Protein AF-A0A814KWV0-F1 (afdb_monomer)

pLDDT: mean 80.91, std 15.99, range [31.58, 98.0]

Organism: NCBI:txid1234261

Secondary structure (DSSP, 8-state):
-HHHHHHHHHTHHHHGGGHHIIIIIHHHHHHHHHHHHHHHHHHHHHTT-GGG--SS--EEEE-----HHHHT-TTTHHHHHHHHHHHHTSSS--SEEEE-TTSBSS-TTSHHHHHHHHHHHHHHT-EEEEEEEEEE--TTS--EEEEEEEEE-TT--EEEEEE-SSPPBTTTB-TTTTT--PPPSSS-SSPPPPP----EEEGGGTEEEEEEEGGGGG-HHHH--SSS---EEEEE--GGGGTTSS-SS--

Radius of gyration: 26.11 Å; Cα contacts (8 Å, |Δi|>4): 348; chains: 1; bounding box: 77×44×62 Å

Solvent-accessible surface area (backbone atoms only — not comparable to full-atom values): 14824 Å² total; per-residue (Å²): 114,71,65,61,58,48,54,44,64,76,44,35,91,84,38,57,84,49,46,62,48,59,68,51,46,49,55,50,53,51,48,49,54,51,48,51,51,50,50,48,51,58,52,37,68,77,67,72,61,68,88,72,72,83,78,81,77,39,74,41,79,51,79,76,80,73,52,67,77,52,65,78,32,77,87,39,41,63,61,54,49,50,44,50,48,58,60,67,65,46,89,75,85,42,48,36,38,38,42,31,38,60,65,31,80,53,47,59,86,44,62,77,56,36,52,56,52,33,52,53,20,53,76,53,68,20,33,38,37,37,15,21,36,44,72,64,56,62,94,93,53,95,49,47,34,28,53,28,43,34,29,35,39,43,87,65,49,70,62,46,77,44,38,42,45,65,70,50,77,40,55,42,30,58,76,63,52,94,81,46,92,68,80,55,80,41,94,73,94,71,55,50,48,67,30,93,58,68,73,48,64,34,74,96,74,71,40,31,33,36,70,35,51,49,74,36,70,79,38,65,78,74,66,54,75,82,95,62,85,72,74,44,78,47,76,30,46,66,68,68,84,53,63,84,82,62,69,93,65,81,134

Nearest PDB structures (foldseek):
  8aq2-assembly1_A  TM=7.973E-01  e=7.818E-11  Pseudomonas aeruginosa PAO1
  5n6m-assembly1_A  TM=8.170E-01  e=7.818E-11  Pseudomonas aeruginosa PAO1
  8b0o-assembly1_A  TM=7.983E-01  e=7.502E-09  Escherichia coli K-12
  2vhh-assembly1_C  TM=6.149E-01  e=3.805E-06  Drosophila melanogaster
  2plq-assembly1_A  TM=6.023E-01  e=4.771E-05  Aeribacillus pallidus

Sequence (251 aa):
MYWISIGVSVYIEEFWWAIPFALFGLPIILAFFIGATCDFAFLAKKYNYYQFIFCISWIRLVQPSIPQSAKWDIEEFWRNLDLHINLSEKPGEVDLIIWSEAALVVPYVYEPVKIKILNMLQNKDAILITGGVTENGKVNQEGEIYTSLYALTPEGEQLFEYHKSHLVPFGEYMPLKKLLPLKKLTPGIMDYTPGDGGLVKVDRHNLTIKPLICYESIFPNFVRTTNEALDLIINVTNDAWYEQLITVYPP

InterPro domains:
  IPR003010 Carbon-nitrogen hydrolase [PF00795] (60-244)
  IPR003010 Carbon-nitrogen hydrolase [PS50263] (62-251)
  IPR004563 Apolipoprotein N-acyltransferase [PTHR38686] (58-248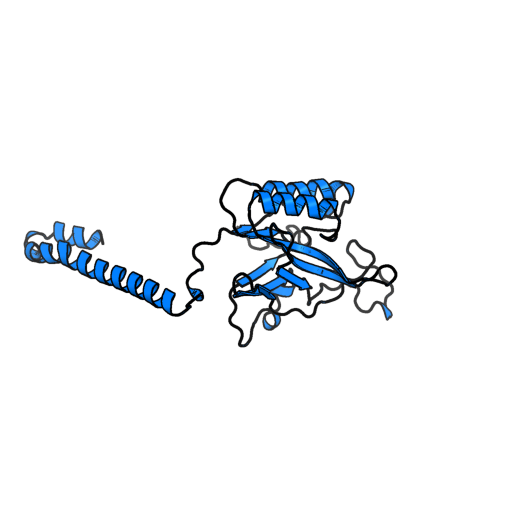)
  IPR004563 Apolipoprotein N-acyltransferase [TIGR00546] (59-245)
  IPR036526 Carbon-nitrogen hydrolase superfamily [G3DSA:3.60.110.10] (66-249)
  IPR036526 Carbon-nitrogen hydrolase superfamily [SSF56317] (59-242)

Foldseek 3Di:
DVVVVVVCVVPVVVCVVCVCCVVPVVVVVVCVVVVVVVVVVVVCVVVPPVQPPPPDAAEAEFDLPDAPVLLPDPVNLVVLLVSSLVSLQDDDAHAEYEEFAASPADDCPPVVNVVSVLVSQLNRQYKYWYWHKDWDDDPPDPIAIFGWTWIAGNVGDIQDIFGAADDDDLAQADPPCVPDVDARPYDDRDHHDHTPADWGARPVSRAIEREAEAPQVVDVVRSDDDPDDHNYYHYHYDCSVVPVVDDPDDD

Structure (mmCIF, N/CA/C/O backbone):
data_AF-A0A814KWV0-F1
#
_entry.id   AF-A0A814KWV0-F1
#
loop_
_atom_site.group_PDB
_atom_site.id
_atom_site.type_symbol
_atom_site.label_atom_id
_atom_site.label_alt_id
_atom_site.label_comp_id
_atom_site.label_asym_id
_atom_site.label_entity_id
_atom_site.label_seq_id
_atom_site.pdbx_PDB_ins_code
_atom_site.Cartn_x
_atom_site.Cartn_y
_atom_site.Cartn_z
_atom_site.occupancy
_atom_site.B_iso_or_equiv
_atom_site.auth_seq_id
_atom_site.auth_comp_id
_atom_site.auth_asym_id
_atom_site.auth_atom_id
_atom_site.pdbx_PDB_model_num
ATOM 1 N N . MET A 1 1 ? -33.728 -17.071 23.452 1.00 56.53 1 MET A N 1
ATOM 2 C CA . MET A 1 1 ? -34.525 -16.663 24.635 1.00 56.53 1 MET A CA 1
ATOM 3 C C . MET A 1 1 ? -36.031 -16.781 24.405 1.00 56.53 1 MET A C 1
ATOM 5 O O . MET A 1 1 ? -36.727 -17.206 25.313 1.00 56.53 1 MET A O 1
ATOM 9 N N . TYR A 1 2 ? -36.534 -16.503 23.197 1.00 56.62 2 TYR A N 1
ATOM 10 C CA . TYR A 1 2 ? -37.960 -16.618 22.839 1.00 56.62 2 TYR A CA 1
ATOM 11 C C . TYR A 1 2 ? -38.584 -18.012 23.102 1.00 56.62 2 TYR A C 1
ATOM 13 O O . TYR A 1 2 ? -39.720 -18.103 23.556 1.00 56.62 2 TYR A O 1
ATOM 21 N N . TRP A 1 3 ? -37.811 -19.093 22.951 1.00 53.19 3 TRP A N 1
ATOM 22 C CA . TRP A 1 3 ? -38.264 -20.479 23.154 1.00 53.19 3 TRP A CA 1
ATOM 23 C C . TRP A 1 3 ? -38.624 -20.819 24.610 1.00 53.19 3 TRP A C 1
ATOM 25 O O . TRP A 1 3 ? -39.568 -21.564 24.839 1.00 53.19 3 TRP A O 1
ATOM 35 N N . ILE A 1 4 ? -37.909 -20.257 25.596 1.00 64.56 4 ILE A N 1
ATOM 36 C CA . ILE A 1 4 ? -38.193 -20.485 27.027 1.00 64.56 4 ILE A CA 1
ATOM 37 C C . ILE A 1 4 ? -39.482 -19.756 27.415 1.00 64.56 4 ILE A C 1
ATOM 39 O O . ILE A 1 4 ? -40.336 -20.321 28.089 1.00 64.56 4 ILE A O 1
ATOM 43 N N . SER A 1 5 ? -39.659 -18.526 26.920 1.00 63.34 5 SER A N 1
ATOM 44 C CA . SER A 1 5 ? -40.885 -17.759 27.147 1.00 63.34 5 SER A CA 1
ATOM 45 C C . SER A 1 5 ? -42.103 -18.443 26.520 1.00 63.34 5 SER A C 1
ATOM 47 O O . SER A 1 5 ? -43.166 -18.466 27.132 1.00 63.34 5 SER A O 1
ATOM 49 N N . ILE A 1 6 ? -41.952 -19.053 25.338 1.00 65.12 6 ILE A N 1
ATOM 50 C CA . ILE A 1 6 ? -43.016 -19.851 24.709 1.00 65.12 6 ILE A CA 1
ATOM 51 C C . ILE A 1 6 ? -43.285 -21.140 25.481 1.00 65.12 6 ILE A C 1
ATOM 53 O O . ILE A 1 6 ? -44.446 -21.454 25.722 1.00 65.12 6 ILE A O 1
ATOM 57 N N . GLY A 1 7 ? -42.246 -21.852 25.922 1.00 67.38 7 GLY A N 1
ATOM 58 C CA . GLY A 1 7 ? -42.401 -23.075 26.714 1.00 67.38 7 GLY A CA 1
ATOM 59 C C . GLY A 1 7 ? -43.187 -22.849 28.010 1.00 67.38 7 GLY A C 1
ATOM 60 O O . GLY A 1 7 ? -44.100 -23.612 28.310 1.00 67.38 7 GLY A O 1
ATOM 61 N N . VAL A 1 8 ? -42.906 -21.753 28.724 1.00 65.19 8 VAL A N 1
ATOM 62 C CA . VAL A 1 8 ? -43.641 -21.366 29.945 1.00 65.19 8 VAL A CA 1
ATOM 63 C C . VAL A 1 8 ? -45.071 -20.904 29.635 1.00 65.19 8 VAL A C 1
ATOM 65 O O . VAL A 1 8 ? -45.971 -21.125 30.438 1.00 65.19 8 VAL A O 1
ATOM 68 N N . SER A 1 9 ? -45.308 -20.306 28.462 1.00 68.31 9 SER A N 1
ATOM 69 C CA . SER A 1 9 ? -46.645 -19.841 28.055 1.00 68.31 9 SER A CA 1
ATOM 70 C C . SER A 1 9 ? -47.581 -20.987 27.650 1.00 68.31 9 SER A C 1
ATOM 72 O O . SER A 1 9 ? -48.786 -20.886 27.855 1.00 68.31 9 SER A O 1
ATOM 74 N N . VAL A 1 10 ? -47.041 -22.071 27.078 1.00 78.88 10 VAL A N 1
ATOM 75 C CA . VAL A 1 10 ? -47.820 -23.242 26.628 1.00 78.88 10 VAL A CA 1
ATOM 76 C C . VAL A 1 10 ? -48.223 -24.151 27.798 1.00 78.88 10 VAL A C 1
ATOM 78 O O . VAL A 1 10 ? -49.316 -24.706 27.774 1.00 78.88 10 VAL A O 1
ATOM 81 N N . TYR A 1 11 ? -47.392 -24.260 28.842 1.00 82.38 11 TYR A N 1
ATOM 82 C CA . TYR A 1 11 ? -47.644 -25.090 30.036 1.00 82.38 11 TYR A CA 1
ATOM 83 C C . TYR A 1 11 ? -47.807 -24.248 31.308 1.00 82.38 11 TYR A C 1
ATOM 85 O O . TYR A 1 11 ? -47.274 -24.568 32.373 1.00 82.38 11 TYR A O 1
ATOM 93 N N . ILE A 1 12 ? -48.522 -23.128 31.204 1.00 82.00 12 ILE A N 1
ATOM 94 C CA . ILE A 1 12 ? -48.573 -22.140 32.286 1.00 82.00 12 ILE A CA 1
ATOM 95 C C . ILE A 1 12 ? -49.190 -22.689 33.578 1.00 82.00 12 ILE A C 1
ATOM 97 O O . ILE A 1 12 ? -48.779 -22.281 34.660 1.00 82.00 12 ILE A O 1
ATOM 101 N N . GLU A 1 13 ? -50.105 -23.659 33.491 1.00 84.69 13 GLU A N 1
ATOM 102 C CA . GLU A 1 13 ? -50.711 -24.283 34.674 1.00 84.69 13 GLU A CA 1
ATOM 103 C C . GLU A 1 13 ? -49.697 -25.067 35.528 1.00 84.69 13 GLU A C 1
ATOM 105 O O . GLU A 1 13 ? -49.817 -25.089 36.751 1.00 84.69 13 GLU A O 1
ATOM 110 N N . GLU A 1 14 ? -48.649 -25.630 34.919 1.00 85.50 14 GLU A N 1
ATOM 111 C CA . GLU A 1 14 ? -47.593 -26.374 35.626 1.00 85.50 14 GLU A CA 1
ATOM 112 C C . GLU A 1 14 ? -46.410 -25.484 36.045 1.00 85.50 14 GLU A C 1
ATOM 114 O O . GLU A 1 14 ? -45.758 -25.743 37.061 1.00 85.50 14 GLU A O 1
ATOM 119 N N . PHE A 1 15 ? -46.134 -24.412 35.292 1.00 83.00 15 PHE A N 1
ATOM 120 C CA . PHE A 1 15 ? -44.917 -23.600 35.444 1.00 83.00 15 PHE A CA 1
ATOM 121 C C . PHE A 1 15 ? -45.160 -22.137 35.842 1.00 83.00 15 PHE A C 1
ATOM 123 O O . PHE A 1 15 ? -44.222 -21.337 35.813 1.00 83.00 15 PHE A O 1
ATOM 130 N N . TRP A 1 16 ? -46.372 -21.759 36.268 1.00 83.31 16 TRP A N 1
ATOM 131 C CA . TRP A 1 16 ? -46.676 -20.382 36.693 1.00 83.31 16 TRP A CA 1
ATOM 132 C C . TRP A 1 16 ? -45.725 -19.862 37.787 1.00 83.31 16 TRP A C 1
ATOM 134 O O . TRP A 1 16 ? -45.357 -18.688 37.796 1.00 83.31 16 TRP A O 1
ATOM 144 N N . TRP A 1 17 ? -45.265 -20.745 38.676 1.00 84.62 17 TRP A N 1
ATOM 145 C CA . TRP A 1 17 ? -44.334 -20.425 39.761 1.00 84.62 17 TRP A CA 1
ATOM 146 C C . TRP A 1 17 ? -42.933 -20.026 39.263 1.00 84.62 17 TRP A C 1
ATOM 148 O O . TRP A 1 17 ? -42.197 -19.352 39.983 1.00 84.62 17 TRP A O 1
ATOM 158 N N . ALA A 1 18 ? -42.559 -20.401 38.034 1.00 81.69 18 ALA A N 1
ATOM 159 C CA . ALA A 1 18 ? -41.271 -20.075 37.422 1.00 81.69 18 ALA A CA 1
ATOM 160 C C . ALA A 1 18 ? -41.259 -18.683 36.754 1.00 81.69 18 ALA A C 1
ATOM 162 O O . ALA A 1 18 ? -40.189 -18.152 36.447 1.00 81.69 18 ALA A O 1
ATOM 163 N N . ILE A 1 19 ? -42.431 -18.064 36.557 1.00 81.00 19 ILE A N 1
ATOM 164 C CA . ILE A 1 19 ? -42.588 -16.772 35.869 1.00 81.00 19 ILE A CA 1
ATOM 165 C C . ILE A 1 19 ? -41.772 -15.646 36.528 1.00 81.00 19 ILE A C 1
ATOM 167 O O . ILE A 1 19 ? -41.058 -14.952 35.802 1.00 81.00 19 ILE A O 1
ATOM 171 N N . PRO A 1 20 ? -41.775 -15.462 37.866 1.00 81.50 20 PRO A N 1
ATOM 172 C CA . PRO A 1 20 ? -40.945 -14.439 38.504 1.00 81.50 20 PRO A CA 1
ATOM 173 C C . PRO A 1 20 ? -39.445 -14.666 38.269 1.00 81.50 20 PRO A C 1
ATOM 175 O O . PRO A 1 20 ? -38.695 -13.716 38.057 1.00 81.50 20 PRO A O 1
ATOM 178 N N . PHE A 1 21 ? -38.992 -15.920 38.236 1.00 80.44 21 PHE A N 1
ATOM 179 C CA . PHE A 1 21 ? -37.587 -16.253 37.986 1.00 80.44 21 PHE A CA 1
ATOM 180 C C . PHE A 1 21 ? -37.189 -16.012 36.528 1.00 80.44 21 PHE A C 1
ATOM 182 O O . PHE A 1 21 ? -36.087 -15.538 36.262 1.00 80.44 21 PHE A O 1
ATOM 189 N N . ALA A 1 22 ? -38.084 -16.277 35.578 1.00 77.50 22 ALA A N 1
ATOM 190 C CA . ALA A 1 22 ? -37.847 -15.965 34.173 1.00 77.50 22 ALA A CA 1
ATOM 191 C C . ALA A 1 22 ? -37.862 -14.447 33.910 1.00 77.50 22 ALA A C 1
ATOM 193 O O . ALA A 1 22 ? -37.011 -13.948 33.176 1.00 77.50 22 ALA A O 1
ATOM 194 N N . LEU A 1 23 ? -38.788 -13.709 34.535 1.00 77.75 23 LEU A N 1
ATOM 195 C CA . LEU A 1 23 ? -38.921 -12.257 34.369 1.00 77.75 23 LEU A CA 1
ATOM 196 C C . LEU A 1 23 ? -37.807 -11.470 35.053 1.00 77.75 23 LEU A C 1
ATOM 198 O O . LEU A 1 23 ? -37.352 -10.482 34.492 1.00 77.75 23 LEU A O 1
ATOM 202 N N . PHE A 1 24 ? -37.370 -11.881 36.244 1.00 80.75 24 PHE A N 1
ATOM 203 C CA . PHE A 1 24 ? -36.389 -11.123 37.026 1.00 80.75 24 PHE A CA 1
ATOM 204 C C . PHE A 1 24 ? -35.019 -11.800 37.078 1.00 80.75 24 PHE A C 1
ATOM 206 O O . PHE A 1 24 ? -33.998 -11.127 36.970 1.00 80.75 24 PHE A O 1
ATOM 213 N N . GLY A 1 25 ? -34.965 -13.128 37.169 1.00 82.94 25 GLY A N 1
ATOM 214 C CA . GLY A 1 25 ? -33.707 -13.874 37.256 1.00 82.94 25 GLY A CA 1
ATOM 215 C C . GLY A 1 25 ? -32.874 -13.815 35.975 1.00 82.94 25 GLY A C 1
ATOM 216 O O . GLY A 1 25 ? -31.672 -13.572 36.046 1.00 82.94 25 GLY A O 1
ATOM 217 N N . LEU A 1 26 ? -33.490 -13.965 34.797 1.00 75.88 26 LEU A N 1
ATOM 218 C CA . LEU A 1 26 ? -32.759 -13.897 33.523 1.00 75.88 26 LEU A CA 1
ATOM 219 C C . LEU A 1 26 ? -32.171 -12.502 33.250 1.00 75.88 26 LEU A C 1
ATOM 221 O O . LEU A 1 26 ? -30.988 -12.441 32.908 1.00 75.88 26 LEU A O 1
ATOM 225 N N . PRO A 1 27 ? -32.904 -11.384 33.439 1.00 84.31 27 PRO A N 1
ATOM 226 C CA . PRO A 1 27 ? -32.305 -10.056 33.349 1.00 84.31 27 PRO A CA 1
ATOM 227 C C . PRO A 1 27 ? -31.204 -9.812 34.374 1.00 84.31 27 PRO A C 1
ATOM 229 O O . PRO A 1 27 ? -30.219 -9.181 34.022 1.00 84.31 27 PRO A O 1
ATOM 232 N N . ILE A 1 28 ? -31.317 -10.329 35.603 1.00 85.56 28 ILE A N 1
ATOM 233 C CA . ILE A 1 28 ? -30.253 -10.211 36.615 1.00 85.56 28 ILE A CA 1
ATOM 234 C C . ILE A 1 28 ? -28.993 -10.961 36.171 1.00 85.56 28 ILE A C 1
ATOM 236 O O . ILE A 1 28 ? -27.896 -10.412 36.252 1.00 85.56 28 ILE A O 1
ATOM 240 N N . ILE A 1 29 ? -29.136 -12.185 35.657 1.00 83.62 29 ILE A N 1
ATOM 241 C CA . ILE A 1 29 ? -28.009 -12.968 35.134 1.00 83.62 29 ILE A CA 1
ATOM 242 C C . ILE A 1 29 ? -27.370 -12.236 33.948 1.00 83.62 29 ILE A C 1
ATOM 244 O O . ILE A 1 29 ? -26.156 -12.055 33.920 1.00 83.62 29 ILE A O 1
ATOM 248 N N . LEU A 1 30 ? -28.172 -11.756 32.994 1.00 82.75 30 LEU A N 1
ATOM 249 C CA . LEU A 1 30 ? -27.675 -10.988 31.850 1.00 82.75 30 LEU A CA 1
ATOM 250 C C . LEU A 1 30 ? -27.009 -9.676 32.277 1.00 82.75 30 LEU A C 1
ATOM 252 O O . LEU A 1 30 ? -25.942 -9.351 31.768 1.00 82.75 30 LEU A O 1
ATOM 256 N N . ALA A 1 31 ? -27.591 -8.948 33.230 1.00 87.62 31 ALA A N 1
ATOM 257 C CA . ALA A 1 31 ? -27.024 -7.720 33.775 1.00 87.62 31 ALA A CA 1
ATOM 258 C C . ALA A 1 31 ? -25.694 -7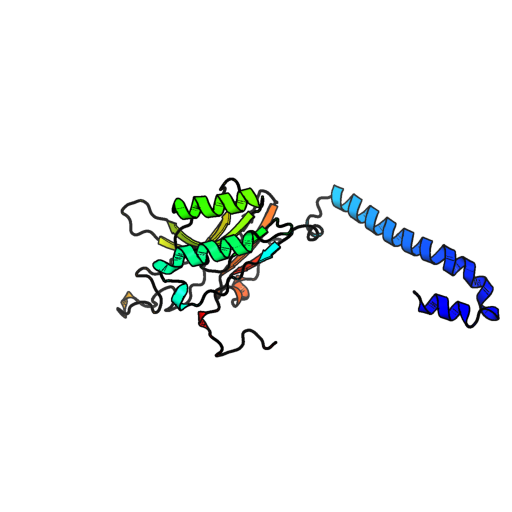.984 34.486 1.00 87.62 31 ALA A C 1
ATOM 260 O O . ALA A 1 31 ? -24.782 -7.174 34.366 1.00 87.62 31 ALA A O 1
ATOM 261 N N . PHE A 1 32 ? -25.550 -9.125 35.164 1.00 89.12 32 PHE A N 1
ATOM 262 C CA . PHE A 1 32 ? -24.280 -9.543 35.748 1.00 89.12 32 PHE A CA 1
ATOM 263 C C . PHE A 1 32 ? -23.231 -9.843 34.672 1.00 89.12 32 PHE A C 1
ATOM 265 O O . PHE A 1 32 ? -22.111 -9.357 34.780 1.00 89.12 32 PHE A O 1
ATOM 272 N N . PHE A 1 33 ? -23.580 -10.575 33.608 1.00 82.50 33 PHE A N 1
ATOM 273 C CA . PHE A 1 33 ? -22.656 -10.822 32.493 1.00 82.50 33 PHE A CA 1
ATOM 274 C C . PHE A 1 33 ? -22.241 -9.522 31.792 1.00 82.50 33 PHE A C 1
ATOM 276 O O . PHE A 1 33 ? -21.053 -9.311 31.567 1.00 82.50 33 PHE A O 1
ATOM 283 N N . ILE A 1 34 ? -23.196 -8.631 31.508 1.00 83.81 34 ILE A N 1
ATOM 284 C CA . ILE A 1 34 ? -22.936 -7.327 30.882 1.00 83.81 34 ILE A CA 1
ATOM 285 C C . ILE A 1 34 ? -22.089 -6.446 31.810 1.00 83.81 34 ILE A C 1
ATOM 287 O O . ILE A 1 34 ? -21.089 -5.875 31.379 1.00 83.81 34 ILE A O 1
ATOM 291 N N . GLY A 1 35 ? -22.442 -6.376 33.094 1.00 89.88 35 GLY A N 1
ATOM 292 C CA . GLY A 1 35 ? -21.698 -5.634 34.110 1.00 89.88 35 GLY A CA 1
ATOM 293 C C . GLY A 1 35 ? -20.266 -6.140 34.253 1.00 89.88 35 GLY A C 1
ATOM 294 O O . GLY A 1 35 ? -19.337 -5.347 34.180 1.00 89.88 35 GLY A O 1
ATOM 295 N N . ALA A 1 36 ? -20.072 -7.458 34.329 1.00 85.94 36 ALA A N 1
ATOM 296 C CA . ALA A 1 36 ? -18.751 -8.075 34.382 1.00 85.94 36 ALA A CA 1
ATOM 297 C C . ALA A 1 36 ? -17.928 -7.797 33.114 1.00 85.94 36 ALA A C 1
ATOM 299 O O . ALA A 1 36 ? -16.734 -7.527 33.220 1.00 85.94 36 ALA A O 1
ATOM 300 N N . THR A 1 37 ? -18.540 -7.802 31.921 1.00 78.88 37 THR A N 1
ATOM 301 C CA . THR A 1 37 ? -17.837 -7.410 30.686 1.00 78.88 37 THR A CA 1
ATOM 302 C C . THR A 1 37 ? -17.469 -5.927 30.663 1.00 78.88 37 THR A C 1
ATOM 304 O O . THR A 1 37 ? -16.372 -5.587 30.227 1.00 78.88 37 THR A O 1
ATOM 307 N N . CYS A 1 38 ? -18.334 -5.045 31.171 1.00 79.06 38 CYS A N 1
ATOM 308 C CA . CYS A 1 38 ? -18.057 -3.612 31.273 1.00 79.06 38 CYS A CA 1
ATOM 309 C C . CYS A 1 38 ? -16.962 -3.312 32.305 1.00 79.06 38 CYS A C 1
ATOM 311 O O . CYS A 1 38 ? -16.051 -2.542 32.012 1.00 79.06 38 CYS A O 1
ATOM 313 N N . ASP A 1 39 ? -17.006 -3.950 33.475 1.00 79.88 39 ASP A N 1
ATOM 314 C CA . ASP A 1 39 ? -15.977 -3.829 34.511 1.00 79.88 39 ASP A CA 1
ATOM 315 C C . ASP A 1 39 ? -14.644 -4.403 34.032 1.00 79.88 39 ASP A C 1
ATOM 317 O O . ASP A 1 39 ? -13.599 -3.787 34.233 1.00 79.88 39 ASP A O 1
ATOM 321 N N . PHE A 1 40 ? -14.663 -5.539 33.328 1.00 76.44 40 PHE A N 1
ATOM 322 C CA . PHE A 1 40 ? -13.471 -6.092 32.692 1.00 76.44 40 PHE A CA 1
ATOM 323 C C . PHE A 1 40 ? -12.907 -5.140 31.631 1.00 76.44 40 PHE A C 1
ATOM 325 O O . PHE A 1 40 ? -11.705 -4.900 31.626 1.00 76.44 40 PHE A O 1
ATOM 332 N N . ALA A 1 41 ? -13.746 -4.530 30.787 1.00 66.62 41 ALA A N 1
ATOM 333 C CA . ALA A 1 41 ? -13.316 -3.529 29.807 1.00 66.62 41 ALA A CA 1
ATOM 334 C C . ALA A 1 41 ? -12.747 -2.260 30.475 1.00 66.62 41 ALA A C 1
ATOM 336 O O . ALA A 1 41 ? -11.729 -1.717 30.037 1.00 66.62 41 ALA A O 1
ATOM 337 N N . PHE A 1 42 ? -13.356 -1.804 31.572 1.00 69.06 42 PHE A N 1
ATOM 338 C CA . PHE A 1 42 ? -12.896 -0.651 32.346 1.00 69.06 42 PHE A CA 1
ATOM 339 C C . PHE A 1 42 ? -11.572 -0.929 33.074 1.00 69.06 42 PHE A C 1
ATOM 341 O O . PHE A 1 42 ? -10.678 -0.082 33.098 1.00 69.06 42 PHE A O 1
ATOM 348 N N . LEU A 1 43 ? -11.403 -2.133 33.623 1.00 68.88 43 LEU A N 1
ATOM 349 C CA . LEU A 1 43 ? -10.146 -2.583 34.218 1.00 68.88 43 LEU A CA 1
ATOM 350 C C . LEU A 1 43 ? -9.076 -2.814 33.145 1.00 68.88 43 LEU A C 1
ATOM 352 O O . LEU A 1 43 ? -7.939 -2.394 33.334 1.00 68.88 43 LEU A O 1
ATOM 356 N N . ALA A 1 44 ? -9.420 -3.380 31.989 1.00 63.03 44 ALA A N 1
ATOM 357 C CA . ALA A 1 44 ? -8.502 -3.559 30.863 1.00 63.03 44 ALA A CA 1
ATOM 358 C C . ALA A 1 44 ? -7.947 -2.217 30.351 1.00 63.03 44 ALA A C 1
ATOM 360 O O . ALA A 1 44 ? -6.755 -2.125 30.045 1.00 63.03 44 ALA A O 1
ATOM 361 N N . LYS A 1 45 ? -8.764 -1.152 30.375 1.00 53.25 45 LYS A N 1
ATOM 362 C CA . LYS A 1 45 ? -8.342 0.235 30.101 1.00 53.25 45 LYS A CA 1
ATOM 363 C C . LYS A 1 45 ? -7.253 0.732 31.064 1.00 53.25 45 LYS A C 1
ATOM 365 O O . LYS A 1 45 ? -6.406 1.524 30.665 1.00 53.25 45 LYS A O 1
ATOM 370 N N . LYS A 1 46 ? -7.246 0.263 32.317 1.00 58.62 46 LYS A N 1
ATOM 371 C CA . LYS A 1 46 ? -6.243 0.614 33.343 1.00 58.62 46 LYS A CA 1
ATOM 372 C C . LYS A 1 46 ? -4.903 -0.116 33.154 1.00 58.62 46 LYS A C 1
ATOM 374 O O . LYS A 1 46 ? -3.896 0.344 33.684 1.00 58.62 46 LYS A O 1
ATOM 379 N N . TYR A 1 47 ? -4.881 -1.224 32.406 1.00 58.31 47 TYR A N 1
ATOM 380 C CA . TYR A 1 47 ? -3.720 -2.118 32.271 1.00 58.31 47 TYR A CA 1
ATOM 381 C C . TYR A 1 47 ? -3.158 -2.236 30.839 1.00 58.31 47 TYR A C 1
ATOM 383 O O . TYR A 1 47 ? -2.348 -3.122 30.591 1.00 58.31 47 TYR A O 1
ATOM 391 N N . ASN A 1 48 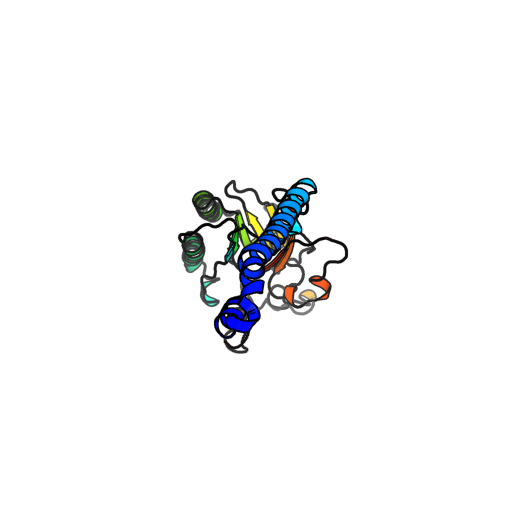? -3.510 -1.332 29.912 1.00 50.69 48 ASN A N 1
ATOM 392 C CA . ASN A 1 48 ? -2.915 -1.266 28.563 1.00 50.69 48 ASN A CA 1
ATOM 393 C C . ASN A 1 48 ? -3.064 -2.555 27.720 1.00 50.69 48 ASN A C 1
ATOM 395 O O . ASN A 1 48 ? -2.170 -2.930 26.962 1.00 50.69 48 ASN A O 1
ATOM 399 N N . TYR A 1 49 ? -4.217 -3.227 27.792 1.00 51.69 49 TYR A N 1
ATOM 400 C CA . TYR A 1 49 ? -4.547 -4.307 26.853 1.00 51.69 49 TYR A CA 1
ATOM 401 C C . TYR A 1 49 ? -5.011 -3.726 25.502 1.00 51.69 49 TYR A C 1
ATOM 403 O O . TYR A 1 49 ? -6.198 -3.715 25.185 1.00 51.69 49 TYR A O 1
ATOM 411 N N . TYR A 1 50 ? -4.065 -3.237 24.694 1.00 48.97 50 TYR A N 1
ATOM 412 C CA . TYR A 1 50 ? -4.303 -2.678 23.350 1.00 48.97 50 TYR A CA 1
ATOM 413 C C . TYR A 1 50 ? -4.888 -3.680 22.339 1.00 48.97 50 TYR A C 1
ATOM 415 O O . TYR A 1 50 ? -5.387 -3.287 21.292 1.00 48.97 50 TYR A O 1
ATOM 423 N N . GLN A 1 51 ? -4.917 -4.970 22.673 1.00 52.91 51 GLN A N 1
ATOM 424 C CA . GLN A 1 51 ? -5.355 -6.036 21.769 1.00 52.91 51 GLN A CA 1
ATOM 425 C C . GLN A 1 51 ? -6.884 -6.214 21.668 1.00 52.91 51 GLN A C 1
ATOM 427 O O . GLN A 1 51 ? -7.339 -7.088 20.938 1.00 52.91 51 GLN A O 1
ATOM 432 N N . PHE A 1 52 ? -7.692 -5.388 22.349 1.00 44.34 52 PHE A N 1
ATOM 433 C CA . PHE A 1 52 ? -9.161 -5.380 22.196 1.00 44.34 52 PHE A CA 1
ATOM 434 C C . PHE A 1 52 ? -9.729 -4.113 21.526 1.00 44.34 52 PHE A C 1
ATOM 436 O O . PHE A 1 52 ? -10.937 -4.033 21.304 1.00 44.34 52 PHE A O 1
ATOM 443 N N . ILE A 1 53 ? -8.888 -3.144 21.133 1.00 43.22 53 ILE A N 1
ATOM 444 C CA . ILE A 1 53 ? -9.299 -1.957 20.355 1.00 43.22 53 ILE A CA 1
ATOM 445 C C . ILE A 1 53 ? -9.078 -2.227 18.858 1.00 43.22 53 ILE A C 1
ATOM 447 O O . ILE A 1 53 ? -8.421 -1.473 18.157 1.00 43.22 53 ILE A O 1
ATOM 451 N N . PHE A 1 54 ? -9.648 -3.316 18.343 1.00 44.62 54 PHE A N 1
ATOM 452 C CA . PHE A 1 54 ? -9.808 -3.499 16.892 1.00 44.62 54 PHE A CA 1
ATOM 453 C C . PHE A 1 54 ? -11.145 -2.905 16.393 1.00 44.62 54 PHE A C 1
ATOM 455 O O . PHE A 1 54 ? -11.570 -3.153 15.273 1.00 44.62 54 PHE A O 1
ATOM 462 N N . CYS A 1 55 ? -11.864 -2.154 17.237 1.00 53.50 55 CYS A N 1
ATOM 463 C CA . CYS A 1 55 ? -13.286 -1.852 17.036 1.00 53.50 55 CYS A CA 1
ATOM 464 C C . CYS A 1 55 ? -13.636 -0.420 16.600 1.00 53.50 55 CYS A C 1
ATOM 466 O O . CYS A 1 55 ? -14.819 -0.091 16.635 1.00 53.50 55 CYS A O 1
ATOM 468 N N . ILE A 1 56 ? -12.694 0.445 16.195 1.00 65.12 56 ILE A N 1
ATOM 469 C CA . ILE A 1 56 ? -13.102 1.799 15.755 1.00 65.12 56 ILE A CA 1
ATOM 470 C C . ILE A 1 56 ? -12.257 2.456 14.650 1.00 65.12 56 ILE A C 1
ATOM 472 O O . ILE A 1 56 ? -12.343 3.667 14.501 1.00 65.12 56 ILE A O 1
ATOM 476 N N . SER A 1 57 ? -11.478 1.709 13.859 1.00 74.88 57 SER A N 1
ATOM 477 C CA . SER A 1 57 ? -10.791 2.291 12.690 1.00 74.88 57 SER A CA 1
ATOM 478 C C . SER A 1 57 ? -11.515 1.953 11.388 1.00 74.88 57 SER A C 1
ATOM 480 O O . SER A 1 57 ? -11.694 0.781 11.050 1.00 74.88 57 SER A O 1
ATOM 482 N N . TRP A 1 58 ? -11.908 2.978 10.639 1.00 88.31 58 TRP A N 1
ATOM 483 C CA . TRP A 1 58 ? -12.514 2.861 9.319 1.00 88.31 58 TRP A CA 1
ATOM 484 C C . TRP A 1 58 ? -11.426 2.743 8.255 1.00 88.31 58 TRP A C 1
ATOM 486 O O . TRP A 1 58 ? -10.723 3.704 7.940 1.00 88.31 58 TRP A O 1
ATOM 496 N N . ILE A 1 59 ? -11.294 1.546 7.684 1.00 91.06 59 ILE A N 1
ATOM 497 C CA . ILE A 1 59 ? -10.317 1.256 6.631 1.00 91.06 59 ILE A CA 1
ATOM 498 C C . ILE A 1 59 ? -11.003 1.304 5.266 1.00 91.06 59 ILE A C 1
ATOM 500 O O . ILE A 1 59 ? -12.021 0.647 5.040 1.00 91.06 59 ILE A O 1
ATOM 504 N N . ARG A 1 60 ? -10.410 2.043 4.328 1.00 95.19 60 ARG A N 1
ATOM 505 C CA . ARG A 1 60 ? -10.846 2.135 2.934 1.00 95.19 60 ARG A CA 1
ATOM 506 C C . ARG A 1 60 ? -9.824 1.492 2.008 1.00 95.19 60 ARG A C 1
ATOM 508 O O . ARG A 1 60 ? -8.730 2.013 1.821 1.00 95.19 60 ARG A O 1
ATOM 515 N N . LEU A 1 61 ? -10.218 0.390 1.380 1.00 96.50 61 LEU A N 1
ATOM 516 C CA . LEU A 1 61 ? -9.446 -0.256 0.320 1.00 96.50 61 LEU A CA 1
ATOM 517 C C . LEU A 1 61 ? -9.841 0.344 -1.032 1.00 96.50 61 LEU A C 1
ATOM 519 O O . LEU A 1 61 ? -11.024 0.370 -1.378 1.00 96.50 61 LEU A O 1
ATOM 523 N N . VAL A 1 62 ? -8.866 0.839 -1.792 1.00 96.75 62 VAL A N 1
ATOM 524 C CA . VAL A 1 62 ? -9.108 1.523 -3.070 1.00 96.75 62 VAL A CA 1
ATOM 525 C C . VAL A 1 62 ? -8.677 0.633 -4.228 1.00 96.75 62 VAL A C 1
ATOM 527 O O . VAL A 1 62 ? -7.499 0.325 -4.381 1.00 96.75 62 VAL A O 1
ATOM 530 N N . GLN A 1 63 ? -9.640 0.251 -5.069 1.00 94.31 63 GLN A N 1
ATOM 531 C CA . GLN A 1 63 ? -9.417 -0.623 -6.221 1.00 94.31 63 GLN A CA 1
ATOM 532 C C . GLN A 1 63 ? -9.982 0.012 -7.504 1.00 94.31 63 GLN A C 1
ATOM 534 O O . GLN A 1 63 ? -11.136 -0.226 -7.863 1.00 94.31 63 GLN A O 1
ATOM 539 N N . PRO A 1 64 ? -9.188 0.814 -8.232 1.00 91.56 64 PRO A N 1
ATOM 540 C CA . PRO A 1 64 ? -9.652 1.507 -9.435 1.00 91.56 64 PRO A CA 1
ATOM 541 C C . PRO A 1 64 ? -9.787 0.602 -10.665 1.00 91.56 64 PRO A C 1
ATOM 543 O O . PRO A 1 64 ? -10.267 1.066 -11.693 1.00 91.56 64 PRO A O 1
ATOM 546 N N . SER A 1 65 ? -9.382 -0.673 -10.573 1.00 90.75 65 SER A N 1
ATOM 547 C CA . SER A 1 65 ? -9.484 -1.662 -11.659 1.00 90.75 65 SER A CA 1
ATOM 548 C C . SER A 1 65 ? -8.871 -1.167 -12.981 1.00 90.75 65 SER A C 1
ATOM 550 O O . SER A 1 65 ? -9.482 -1.255 -14.043 1.00 90.75 65 SER A O 1
ATOM 552 N N . ILE A 1 66 ? -7.661 -0.602 -12.901 1.00 88.62 66 ILE A N 1
ATOM 553 C CA . ILE A 1 66 ? -6.928 -0.065 -14.055 1.00 88.62 66 ILE A CA 1
ATOM 554 C C . ILE A 1 66 ? -6.369 -1.229 -14.894 1.00 88.62 66 ILE A C 1
ATOM 556 O O . ILE A 1 66 ? -5.676 -2.081 -14.332 1.00 88.62 66 ILE A O 1
ATOM 560 N N . PRO A 1 67 ? -6.613 -1.270 -16.219 1.00 86.44 67 PRO A N 1
ATOM 561 C CA . PRO A 1 67 ? -6.016 -2.270 -17.099 1.00 86.44 67 PRO A CA 1
ATOM 562 C C . PRO A 1 67 ? -4.484 -2.231 -17.071 1.00 86.44 67 PRO A C 1
ATOM 564 O O . PRO A 1 67 ? -3.883 -1.157 -17.034 1.00 86.44 67 PRO A O 1
ATOM 567 N N . GLN A 1 68 ? -3.836 -3.394 -17.171 1.00 79.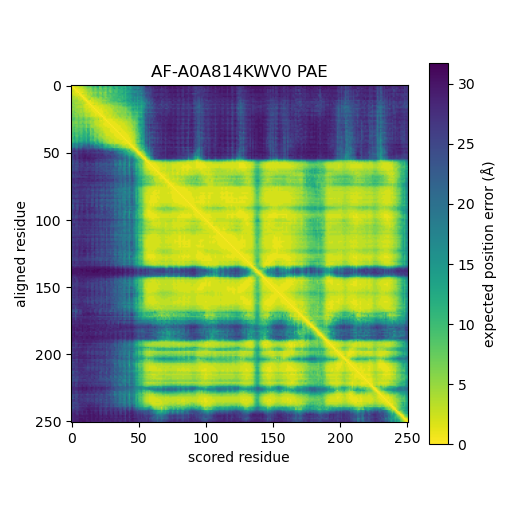50 68 GLN A N 1
ATOM 568 C CA . GLN A 1 68 ? -2.374 -3.485 -17.086 1.00 79.50 68 GLN A CA 1
ATOM 569 C C . GLN A 1 68 ? -1.656 -2.665 -18.175 1.00 79.50 68 GLN A C 1
ATOM 571 O O . GLN A 1 68 ? -0.605 -2.085 -17.906 1.00 79.50 68 GLN A O 1
ATOM 576 N N . SER A 1 69 ? -2.237 -2.562 -19.376 1.00 81.06 69 SER A N 1
ATOM 577 C CA . SER A 1 69 ? -1.710 -1.740 -20.477 1.00 81.06 69 SER A CA 1
ATOM 578 C C . SER A 1 69 ? -1.719 -0.242 -20.161 1.00 81.06 69 SER A C 1
ATOM 580 O O . SER A 1 69 ? -0.769 0.456 -20.488 1.00 81.06 69 SER A O 1
ATOM 582 N N . ALA A 1 70 ? -2.766 0.231 -19.484 1.00 82.06 70 ALA A N 1
ATOM 583 C CA . ALA A 1 70 ? -2.958 1.629 -19.106 1.00 82.06 70 ALA A CA 1
ATOM 584 C C . ALA A 1 70 ? -2.112 2.043 -17.893 1.00 82.06 70 ALA A C 1
ATOM 586 O O . ALA A 1 70 ? -1.881 3.227 -17.663 1.00 82.06 70 ALA A O 1
ATOM 587 N N . LYS A 1 71 ? -1.669 1.079 -17.076 1.00 81.62 71 LYS A N 1
ATOM 588 C CA . LYS A 1 71 ? -0.965 1.355 -15.816 1.00 81.62 71 LYS A CA 1
ATOM 589 C C . LYS A 1 71 ? 0.405 2.004 -16.027 1.00 81.62 71 LYS A C 1
ATOM 591 O O . LYS A 1 71 ? 0.812 2.836 -15.223 1.00 81.62 71 LYS A O 1
ATOM 596 N N . TRP A 1 72 ? 1.090 1.629 -17.104 1.00 79.12 72 TRP A N 1
ATOM 597 C CA . TRP A 1 72 ? 2.441 2.097 -17.434 1.00 79.12 72 TRP A CA 1
ATOM 598 C C . TRP A 1 72 ? 2.461 3.142 -18.555 1.00 79.12 72 TRP A C 1
ATOM 600 O O . TRP A 1 72 ? 3.537 3.525 -19.011 1.00 79.12 72 TRP A O 1
ATOM 610 N N . ASP A 1 73 ? 1.286 3.594 -18.996 1.00 84.44 73 ASP A N 1
ATOM 611 C CA . ASP A 1 73 ? 1.158 4.657 -19.984 1.00 84.44 73 ASP A CA 1
ATOM 612 C C . ASP A 1 73 ? 1.302 6.028 -19.303 1.00 84.44 73 ASP A C 1
ATOM 614 O O . ASP A 1 73 ? 0.564 6.377 -18.376 1.00 84.44 73 ASP A O 1
ATOM 618 N N . ILE A 1 74 ? 2.281 6.807 -19.766 1.00 82.75 74 ILE A N 1
ATOM 619 C CA . ILE A 1 74 ? 2.599 8.138 -19.241 1.00 82.75 74 ILE A CA 1
ATOM 620 C C . ILE A 1 74 ? 1.437 9.110 -19.482 1.00 82.75 74 ILE A C 1
ATOM 622 O O . ILE A 1 74 ? 1.175 9.965 -18.633 1.00 82.75 74 ILE A O 1
ATOM 626 N N . GLU A 1 75 ? 0.720 8.975 -20.600 1.00 88.06 75 GLU A N 1
ATOM 627 C CA . GLU A 1 75 ? -0.428 9.829 -20.924 1.00 88.06 75 GLU A CA 1
ATOM 628 C C . GLU A 1 75 ? -1.622 9.528 -20.006 1.00 88.06 75 GLU A C 1
ATOM 630 O O . GLU A 1 75 ? -2.400 10.422 -19.662 1.00 88.06 75 GLU A O 1
ATOM 635 N N . GLU A 1 76 ? -1.732 8.285 -19.530 1.00 89.94 76 GLU A N 1
ATOM 636 C CA . GLU A 1 76 ? -2.804 7.855 -18.631 1.00 89.94 76 GLU A CA 1
ATOM 637 C C . GLU A 1 76 ? -2.479 8.018 -17.142 1.00 89.94 76 GLU A C 1
ATOM 639 O O . GLU A 1 76 ? -3.381 7.913 -16.305 1.00 89.94 76 GLU A O 1
ATOM 644 N N . PHE A 1 77 ? -1.224 8.309 -16.789 1.00 91.81 77 PHE A N 1
ATOM 645 C CA . PHE A 1 77 ? -0.776 8.416 -15.399 1.00 91.81 77 PHE A CA 1
ATOM 646 C C . PHE A 1 77 ? -1.676 9.330 -14.555 1.00 91.81 77 PHE A C 1
ATOM 648 O O . PHE A 1 77 ? -2.177 8.920 -13.506 1.00 91.81 77 PHE A O 1
ATOM 655 N N . TRP A 1 78 ? -1.932 10.554 -15.028 1.00 94.69 78 TRP A N 1
ATOM 656 C CA . TRP A 1 78 ? -2.749 11.526 -14.294 1.00 94.69 78 TRP A CA 1
ATOM 657 C C . TRP A 1 78 ? -4.195 11.066 -14.138 1.00 94.69 78 TRP A C 1
ATOM 659 O O . TRP A 1 78 ? -4.762 11.182 -13.054 1.00 94.69 78 TRP A O 1
ATOM 669 N N . ARG A 1 79 ? -4.763 10.465 -15.189 1.00 95.19 79 ARG A N 1
ATOM 670 C CA . ARG A 1 79 ? -6.107 9.875 -15.158 1.00 95.19 79 ARG A CA 1
ATOM 671 C C . ARG A 1 79 ? -6.192 8.771 -14.100 1.00 95.19 79 ARG A C 1
ATOM 673 O O . ARG A 1 79 ? -7.160 8.707 -13.347 1.00 95.19 79 ARG A O 1
ATOM 680 N N . ASN A 1 80 ? -5.174 7.917 -14.030 1.00 95.00 80 ASN A N 1
ATOM 681 C CA . ASN A 1 80 ? -5.087 6.813 -13.077 1.00 95.00 80 ASN A CA 1
ATOM 682 C C . ASN A 1 80 ? -4.907 7.301 -11.631 1.00 95.00 80 ASN A C 1
ATOM 684 O O . ASN A 1 80 ? -5.547 6.763 -10.725 1.00 95.00 80 ASN A O 1
ATOM 688 N N . LEU A 1 81 ? -4.084 8.327 -11.405 1.00 96.19 81 LEU A N 1
ATOM 689 C CA . LEU A 1 81 ? -3.927 8.954 -10.090 1.00 96.19 81 LEU A CA 1
ATOM 690 C C . LEU A 1 81 ? -5.236 9.604 -9.624 1.00 96.19 81 LEU A C 1
ATOM 692 O O . LEU A 1 81 ? -5.676 9.374 -8.499 1.00 96.19 81 LEU A O 1
ATOM 696 N N . ASP A 1 82 ? -5.898 10.354 -10.505 1.00 96.75 82 ASP A N 1
ATOM 697 C CA . ASP A 1 82 ? -7.170 11.005 -10.189 1.00 96.75 82 ASP A CA 1
ATOM 698 C C . ASP A 1 82 ? -8.270 9.980 -9.883 1.00 96.75 82 ASP A C 1
ATOM 700 O O . ASP A 1 82 ? -9.106 10.220 -9.016 1.00 96.75 82 ASP A O 1
ATOM 704 N N . LEU A 1 83 ? -8.268 8.802 -10.518 1.00 96.69 83 LEU A N 1
ATOM 705 C CA . LEU A 1 83 ? -9.174 7.710 -10.142 1.00 96.69 83 LEU A CA 1
ATOM 706 C C . LEU A 1 83 ? -8.938 7.216 -8.709 1.00 96.69 83 LEU A C 1
ATOM 708 O O . LEU A 1 83 ? -9.909 7.049 -7.967 1.00 96.69 83 LEU A O 1
ATOM 712 N N 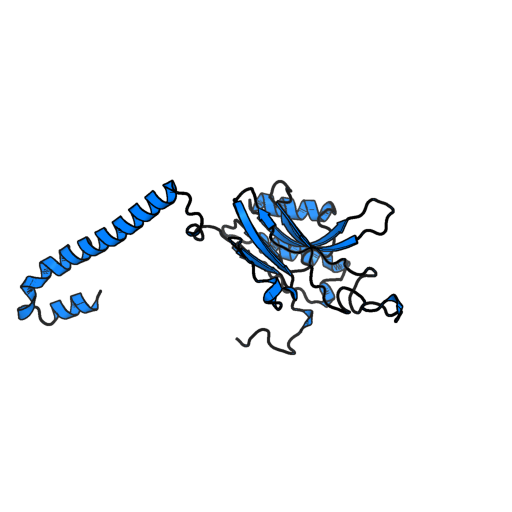. HIS A 1 84 ? -7.680 7.005 -8.304 1.00 97.75 84 HIS A N 1
ATOM 713 C CA . HIS A 1 84 ? -7.363 6.612 -6.926 1.00 97.75 84 HIS A CA 1
ATOM 714 C C . HIS A 1 84 ? -7.831 7.674 -5.926 1.00 97.75 84 HIS A C 1
ATOM 716 O O . HIS A 1 84 ? -8.471 7.337 -4.926 1.00 97.75 84 HIS A O 1
ATOM 722 N N . ILE A 1 85 ? -7.580 8.953 -6.219 1.00 97.88 85 ILE A N 1
ATOM 723 C CA . ILE A 1 85 ? -7.997 10.078 -5.372 1.00 97.88 85 ILE A CA 1
ATOM 724 C C . ILE A 1 85 ? -9.524 10.146 -5.279 1.00 97.88 85 ILE A C 1
ATOM 726 O O . ILE A 1 85 ? -10.071 10.105 -4.184 1.00 97.88 85 ILE A O 1
ATOM 730 N N . ASN A 1 86 ? -10.235 10.130 -6.407 1.00 97.75 86 ASN A N 1
ATOM 731 C CA . ASN A 1 86 ? -11.698 10.215 -6.439 1.00 97.75 86 ASN A CA 1
ATOM 732 C C . ASN A 1 86 ? -12.393 9.071 -5.678 1.00 97.75 86 ASN A C 1
ATOM 734 O O . ASN A 1 86 ? -13.463 9.262 -5.093 1.00 97.75 86 ASN A O 1
ATOM 738 N N . LEU A 1 87 ? -11.819 7.863 -5.699 1.00 97.69 87 LEU A N 1
ATOM 739 C CA . LEU A 1 87 ? -12.316 6.724 -4.918 1.00 97.69 87 LEU A CA 1
ATOM 740 C C . LEU A 1 87 ? -11.997 6.871 -3.429 1.00 97.69 87 LEU A C 1
ATOM 742 O O . LEU A 1 87 ? -12.843 6.575 -2.584 1.00 97.69 87 LEU A O 1
ATOM 746 N N . SER A 1 88 ? -10.808 7.379 -3.113 1.00 97.75 88 SER A N 1
ATOM 747 C CA . SER A 1 88 ? -10.412 7.713 -1.744 1.00 97.75 88 SER A CA 1
ATOM 748 C C . SER A 1 88 ? -11.299 8.813 -1.158 1.00 97.75 88 SER A C 1
ATOM 750 O O . SER A 1 88 ? -11.627 8.771 0.025 1.00 97.75 88 SER A O 1
ATOM 752 N N . GLU A 1 89 ? -11.772 9.749 -1.984 1.00 96.19 89 GLU A N 1
ATOM 753 C CA . GLU A 1 89 ? -12.571 10.895 -1.552 1.00 96.19 89 GLU A CA 1
ATOM 754 C C . GLU A 1 89 ? -14.071 10.613 -1.376 1.00 96.19 89 GLU A C 1
ATOM 756 O O . GLU A 1 89 ? -14.815 11.483 -0.907 1.00 96.19 89 GLU A O 1
ATOM 761 N N . LYS A 1 90 ? -14.538 9.392 -1.666 1.00 96.12 90 LYS A N 1
ATOM 762 C CA . LYS A 1 90 ? -15.953 9.030 -1.501 1.00 96.12 90 LYS A CA 1
ATOM 763 C C . LYS A 1 90 ? -16.478 9.333 -0.080 1.00 96.12 90 LYS A C 1
ATOM 765 O O . LYS A 1 90 ? -15.698 9.336 0.883 1.00 96.12 90 LYS A O 1
ATOM 770 N N . PRO A 1 91 ? -17.781 9.641 0.075 1.00 94.62 91 PRO A N 1
ATOM 771 C CA . PRO A 1 91 ? -18.371 9.912 1.386 1.00 94.62 91 PRO A CA 1
ATOM 772 C C . PRO A 1 91 ? -18.205 8.745 2.367 1.00 94.62 91 PRO A C 1
ATOM 774 O O . PRO A 1 91 ? -18.125 7.591 1.949 1.00 94.62 91 PRO A O 1
ATOM 777 N N . GLY A 1 92 ? -18.201 9.061 3.661 1.00 90.56 92 GLY A N 1
ATOM 778 C CA . GLY A 1 92 ? -18.033 8.107 4.759 1.00 90.56 92 GLY A CA 1
ATOM 779 C C . GLY A 1 92 ? -16.735 8.332 5.528 1.00 90.56 92 GLY A C 1
ATOM 780 O O . GLY A 1 92 ? -15.749 8.792 4.941 1.00 90.56 92 GLY A O 1
ATOM 781 N N . GLU A 1 93 ? -16.767 7.986 6.814 1.00 89.88 93 GLU A N 1
ATOM 782 C CA . GLU A 1 93 ? -15.619 8.022 7.725 1.00 89.88 93 GLU A CA 1
ATOM 783 C C . GLU A 1 93 ? -14.474 7.154 7.188 1.00 89.88 93 GLU A C 1
ATOM 785 O O . GLU A 1 93 ? -14.701 6.113 6.553 1.00 89.88 93 GLU A O 1
ATOM 790 N N . VAL A 1 94 ? -13.242 7.614 7.387 1.00 92.62 94 VAL A N 1
ATOM 791 C CA . VAL A 1 94 ? -12.033 6.889 7.000 1.00 92.62 94 VAL A CA 1
ATOM 792 C C . VAL A 1 94 ? -10.856 7.382 7.830 1.00 92.62 94 VAL A C 1
ATOM 794 O O . VAL A 1 94 ? -10.530 8.558 7.793 1.00 92.62 94 VAL A O 1
ATOM 797 N N . ASP A 1 95 ? -10.199 6.463 8.527 1.00 89.62 95 ASP A N 1
ATOM 798 C CA . ASP A 1 95 ? -8.963 6.736 9.270 1.00 89.62 95 ASP A CA 1
ATOM 799 C C . ASP A 1 95 ? -7.736 6.284 8.465 1.00 89.62 95 ASP A C 1
ATOM 801 O O . ASP A 1 95 ? -6.656 6.873 8.537 1.00 89.62 95 ASP A O 1
ATOM 805 N N . LEU A 1 96 ? -7.909 5.221 7.669 1.00 91.75 96 LEU A N 1
ATOM 806 C CA . LEU A 1 96 ? -6.850 4.598 6.888 1.00 91.75 96 LEU A CA 1
ATOM 807 C C . LEU A 1 96 ? -7.310 4.312 5.460 1.00 91.75 96 LEU A C 1
ATOM 809 O O . LEU A 1 96 ? -8.280 3.591 5.233 1.00 91.75 96 LEU A O 1
ATOM 813 N N . ILE A 1 97 ? -6.563 4.819 4.488 1.00 96.44 97 ILE A N 1
ATOM 814 C CA . ILE A 1 97 ? -6.733 4.549 3.062 1.00 96.44 97 ILE A CA 1
ATOM 815 C C . ILE A 1 97 ? -5.606 3.616 2.625 1.00 96.44 97 ILE A C 1
ATOM 817 O O . ILE A 1 97 ? -4.442 3.876 2.916 1.00 96.44 97 ILE A O 1
ATOM 821 N N . ILE A 1 98 ? -5.936 2.539 1.911 1.00 96.62 98 ILE A N 1
ATOM 822 C CA . ILE A 1 98 ? -4.952 1.590 1.384 1.00 96.62 98 ILE A CA 1
ATOM 823 C C . ILE A 1 98 ? -5.061 1.527 -0.137 1.00 96.62 98 ILE A C 1
ATOM 825 O O . ILE A 1 98 ? -6.125 1.220 -0.684 1.00 96.62 98 ILE A O 1
ATOM 829 N N . TRP A 1 99 ? -3.949 1.806 -0.814 1.00 97.81 99 TRP A N 1
ATOM 830 C CA . TRP A 1 99 ? -3.789 1.634 -2.258 1.00 97.81 99 TRP A CA 1
ATOM 831 C C . TRP A 1 99 ? -2.968 0.376 -2.570 1.00 97.81 99 TRP A C 1
ATOM 833 O O . TRP A 1 99 ? -2.137 -0.060 -1.773 1.00 97.81 99 TRP A O 1
ATOM 843 N N . SER A 1 100 ? -3.212 -0.214 -3.741 1.00 95.56 100 SER A N 1
ATOM 844 C CA . SER A 1 100 ? -2.584 -1.465 -4.183 1.00 95.56 100 SER A CA 1
ATOM 845 C C . SER A 1 100 ? -1.086 -1.326 -4.502 1.00 95.56 100 SER A C 1
ATOM 847 O O . SER A 1 100 ? -0.523 -0.231 -4.516 1.00 95.56 100 SER A O 1
ATOM 849 N N . GLU A 1 101 ? -0.444 -2.445 -4.850 1.00 93.44 101 GLU A N 1
ATOM 850 C CA . GLU A 1 101 ? 0.927 -2.451 -5.372 1.00 93.44 101 GLU A CA 1
ATOM 851 C C . GLU A 1 101 ? 1.038 -1.584 -6.636 1.00 93.44 101 GLU A C 1
ATOM 853 O O . GLU A 1 101 ? 0.180 -1.630 -7.533 1.00 93.44 101 GLU A O 1
ATOM 858 N N . ALA A 1 102 ? 2.122 -0.807 -6.716 1.00 89.06 102 ALA A N 1
ATOM 859 C CA . ALA A 1 102 ? 2.405 0.094 -7.829 1.00 89.06 102 ALA A CA 1
ATOM 860 C C . ALA A 1 102 ? 1.218 1.018 -8.177 1.00 89.06 102 ALA A C 1
ATOM 862 O O . ALA A 1 102 ? 0.969 1.293 -9.350 1.00 89.06 102 ALA A O 1
ATOM 863 N N . ALA A 1 103 ? 0.453 1.467 -7.175 1.00 92.56 103 ALA A N 1
ATOM 864 C CA . ALA A 1 103 ? -0.545 2.522 -7.357 1.00 92.56 103 ALA A CA 1
ATOM 865 C C . ALA A 1 103 ? 0.123 3.835 -7.798 1.00 92.56 103 ALA A C 1
ATOM 867 O O . ALA A 1 103 ? -0.431 4.584 -8.602 1.00 92.56 103 ALA A O 1
ATOM 868 N N . LEU A 1 104 ? 1.353 4.062 -7.329 1.00 92.38 104 LEU A N 1
ATOM 869 C CA . LEU A 1 104 ? 2.224 5.146 -7.762 1.00 92.38 104 LEU A CA 1
ATOM 870 C C . LEU A 1 104 ? 3.389 4.594 -8.586 1.00 92.38 104 LEU A C 1
ATOM 872 O O . LEU A 1 104 ? 4.350 4.042 -8.055 1.00 92.38 104 LEU A O 1
ATOM 876 N N . VAL A 1 105 ? 3.294 4.744 -9.908 1.00 88.31 105 VAL A N 1
ATOM 877 C CA . VAL A 1 105 ? 4.337 4.316 -10.863 1.00 88.31 105 VAL A CA 1
ATOM 878 C C . VAL A 1 105 ? 5.502 5.307 -10.977 1.00 88.31 105 VAL A C 1
ATOM 880 O O . VAL A 1 105 ? 6.491 5.019 -11.643 1.00 88.31 105 VAL A O 1
ATOM 883 N N . VAL A 1 106 ? 5.392 6.459 -10.313 1.00 88.69 106 VAL A N 1
ATOM 884 C CA . VAL A 1 106 ? 6.465 7.444 -10.132 1.00 88.69 106 VAL A CA 1
ATOM 885 C C . VAL A 1 106 ? 6.681 7.690 -8.637 1.00 88.69 106 VAL A C 1
ATOM 887 O O . VAL A 1 106 ? 5.731 7.519 -7.864 1.00 88.69 106 VAL A O 1
ATOM 890 N N . PRO A 1 107 ? 7.878 8.132 -8.215 1.00 89.31 107 PRO A N 1
ATOM 891 C CA . PRO A 1 107 ? 8.134 8.443 -6.816 1.00 89.31 107 PRO A CA 1
ATOM 892 C C . PRO A 1 107 ? 7.178 9.497 -6.256 1.00 89.31 107 PRO A C 1
ATOM 894 O O . PRO A 1 107 ? 6.973 10.550 -6.864 1.00 89.31 107 PRO A O 1
ATOM 897 N N . TYR A 1 108 ? 6.644 9.247 -5.056 1.00 89.44 108 TYR A N 1
ATOM 898 C CA . TYR A 1 108 ? 5.773 10.194 -4.341 1.00 89.44 108 TYR A CA 1
ATOM 899 C C . TYR A 1 108 ? 6.422 11.577 -4.179 1.00 89.44 108 TYR A C 1
ATOM 901 O O . TYR A 1 108 ? 5.725 12.585 -4.224 1.00 89.44 108 TYR A O 1
ATOM 909 N N . VAL A 1 109 ? 7.752 11.630 -4.042 1.00 88.88 109 VAL A N 1
ATOM 910 C CA . VAL A 1 109 ? 8.529 12.874 -3.902 1.00 88.88 109 VAL A CA 1
ATOM 911 C C . VAL A 1 109 ? 8.437 13.801 -5.119 1.00 88.88 109 VAL A C 1
ATOM 913 O O . VAL A 1 109 ? 8.878 14.946 -5.044 1.00 88.88 109 VAL A O 1
ATOM 916 N N . TYR A 1 110 ? 7.864 13.344 -6.237 1.00 91.75 110 TYR A N 1
ATOM 917 C CA . TYR A 1 110 ? 7.550 14.205 -7.366 1.00 91.75 110 TYR A CA 1
ATOM 918 C C . TYR A 1 110 ? 6.456 15.213 -6.981 1.00 91.75 110 TYR A C 1
ATOM 920 O O . TYR A 1 110 ? 5.302 14.855 -6.746 1.00 91.75 110 TYR A O 1
ATOM 928 N N . GLU A 1 111 ? 6.829 16.494 -6.937 1.00 94.25 111 GLU A N 1
ATOM 929 C CA . GLU A 1 111 ? 6.040 17.566 -6.316 1.00 94.25 111 GLU A CA 1
ATOM 930 C C . GLU A 1 111 ? 4.558 17.616 -6.743 1.00 94.25 111 GLU A C 1
ATOM 932 O O . GLU A 1 111 ? 3.691 17.687 -5.870 1.00 94.25 111 GLU A O 1
ATOM 937 N N . PRO A 1 112 ? 4.193 17.500 -8.037 1.00 95.62 112 PRO A N 1
ATOM 938 C CA . PRO A 1 112 ? 2.784 17.547 -8.424 1.00 95.62 112 PRO A CA 1
ATOM 939 C C . PRO A 1 112 ? 1.967 16.337 -7.927 1.00 95.62 112 PRO A C 1
ATOM 941 O O . PRO A 1 112 ? 0.773 16.473 -7.655 1.00 95.62 112 PRO A O 1
ATOM 944 N N . VAL A 1 113 ? 2.598 15.166 -7.773 1.00 95.12 113 VAL A N 1
ATOM 945 C CA . VAL A 1 113 ? 1.974 13.968 -7.178 1.00 95.12 113 VAL A CA 1
ATOM 946 C C . VAL A 1 113 ? 1.817 14.155 -5.676 1.00 95.12 113 VAL A C 1
ATOM 948 O O . VAL A 1 113 ? 0.719 13.960 -5.151 1.00 95.12 113 VAL A O 1
ATOM 951 N N . LYS A 1 114 ? 2.882 14.608 -5.003 1.00 96.25 114 LYS A N 1
ATOM 952 C CA . LYS A 1 114 ? 2.871 14.932 -3.575 1.00 96.25 114 LYS A CA 1
ATOM 953 C C . LYS A 1 114 ? 1.730 15.881 -3.219 1.00 96.25 114 LYS A C 1
ATOM 955 O O . LYS A 1 114 ? 0.940 15.564 -2.338 1.00 96.25 114 LYS A O 1
ATOM 960 N N . ILE A 1 115 ? 1.592 16.997 -3.936 1.00 97.25 115 ILE A N 1
ATOM 961 C CA . ILE A 1 115 ? 0.540 17.996 -3.681 1.00 97.25 115 ILE A CA 1
ATOM 962 C C . ILE A 1 115 ? -0.859 17.372 -3.774 1.00 97.25 115 ILE A C 1
ATOM 964 O O . ILE A 1 115 ? -1.680 17.565 -2.880 1.00 97.25 115 ILE A O 1
ATOM 968 N N . LYS A 1 116 ? -1.142 16.600 -4.832 1.00 97.56 116 LYS A N 1
ATOM 969 C CA . LYS A 1 116 ? -2.452 15.952 -5.015 1.00 97.56 116 LYS A CA 1
ATOM 970 C C . LYS A 1 116 ? -2.782 14.975 -3.884 1.00 97.56 116 LYS A C 1
ATOM 972 O O . LYS A 1 116 ? -3.906 14.986 -3.385 1.00 97.56 116 LYS A O 1
ATOM 977 N N . ILE A 1 117 ? -1.811 14.163 -3.469 1.00 97.81 117 ILE A N 1
ATOM 978 C CA . ILE A 1 117 ? -1.990 13.189 -2.385 1.00 97.81 117 ILE A CA 1
ATOM 979 C C . ILE A 1 117 ? -2.192 13.896 -1.045 1.00 97.81 117 ILE A C 1
ATOM 981 O O . ILE A 1 117 ? -3.122 13.555 -0.321 1.00 97.81 117 ILE A O 1
ATOM 985 N N . LEU A 1 118 ? -1.368 14.896 -0.719 1.00 98.00 118 LEU A N 1
ATOM 986 C CA . LEU A 1 118 ? -1.491 15.615 0.551 1.00 98.00 118 LEU A CA 1
ATOM 987 C C . LEU A 1 118 ? -2.814 16.376 0.649 1.00 98.00 118 LEU A C 1
ATOM 989 O O . LEU A 1 118 ? -3.454 16.319 1.692 1.00 98.00 118 LEU A O 1
ATOM 993 N N . ASN A 1 119 ? -3.281 16.997 -0.438 1.00 97.88 119 ASN A N 1
ATOM 994 C CA . ASN A 1 119 ? -4.598 17.640 -0.461 1.00 97.88 119 ASN A CA 1
ATOM 995 C C . ASN A 1 119 ? -5.724 16.638 -0.165 1.00 97.88 119 ASN A C 1
ATOM 997 O O . ASN A 1 119 ? -6.598 16.913 0.651 1.00 97.88 119 ASN A O 1
ATOM 1001 N N . MET A 1 120 ? -5.684 15.456 -0.789 1.00 97.56 120 MET A N 1
ATOM 1002 C CA . MET A 1 120 ? -6.650 14.386 -0.523 1.00 97.56 120 MET A CA 1
ATOM 1003 C C . MET A 1 120 ? -6.605 13.936 0.946 1.00 97.56 120 MET A C 1
ATOM 1005 O O . MET A 1 120 ? -7.656 13.756 1.564 1.00 97.56 120 MET A O 1
ATOM 1009 N N . LEU A 1 121 ? -5.408 13.760 1.515 1.00 97.12 121 LEU A N 1
ATOM 1010 C CA . LEU A 1 121 ? -5.253 13.328 2.906 1.00 97.12 121 LEU A CA 1
ATOM 1011 C C . LEU A 1 121 ? -5.717 14.390 3.898 1.00 97.12 121 LEU A C 1
ATOM 1013 O O . LEU A 1 121 ? -6.383 14.047 4.866 1.00 97.12 121 LEU A O 1
ATOM 1017 N N . GLN A 1 122 ? -5.451 15.667 3.629 1.00 96.38 122 GLN A N 1
ATOM 1018 C CA . GLN A 1 122 ? -5.943 16.789 4.433 1.00 96.38 122 GLN A CA 1
ATOM 1019 C C . GLN A 1 122 ? -7.466 16.920 4.369 1.00 96.38 122 GLN A C 1
ATOM 1021 O O . GLN A 1 122 ? -8.101 17.166 5.389 1.00 96.38 122 GLN A O 1
ATOM 1026 N N . ASN A 1 123 ? -8.072 16.697 3.198 1.00 95.00 123 ASN A N 1
ATOM 1027 C CA . ASN A 1 123 ? -9.530 16.707 3.044 1.00 95.00 123 ASN A CA 1
ATOM 1028 C C . ASN A 1 123 ? -10.219 15.588 3.839 1.00 95.00 123 ASN A C 1
ATOM 1030 O O . ASN A 1 123 ? -11.380 15.734 4.224 1.00 95.00 123 ASN A O 1
ATOM 1034 N N . LYS A 1 124 ? -9.541 14.449 4.014 1.00 93.38 124 LYS A N 1
ATOM 1035 C CA . LYS A 1 124 ? -10.079 13.272 4.705 1.00 93.38 124 LYS A CA 1
ATOM 1036 C C . LYS A 1 124 ? -9.626 13.117 6.143 1.00 93.38 124 LYS A C 1
ATOM 1038 O O . LYS A 1 124 ? -10.245 12.327 6.839 1.00 93.38 124 LYS A O 1
ATOM 1043 N N . ASP A 1 125 ? -8.598 13.852 6.549 1.00 93.62 125 ASP A N 1
ATOM 1044 C CA . ASP A 1 125 ? -7.905 13.664 7.822 1.00 93.62 125 ASP A CA 1
ATOM 1045 C C . ASP A 1 125 ? -7.530 12.186 8.054 1.00 93.62 125 ASP A C 1
ATOM 1047 O O . ASP A 1 125 ? -7.819 11.590 9.086 1.00 93.62 125 ASP A O 1
ATOM 1051 N N . ALA A 1 126 ? -6.934 11.563 7.030 1.00 92.62 126 ALA A N 1
ATOM 1052 C CA . ALA A 1 126 ? -6.662 10.126 6.998 1.00 92.62 126 ALA A CA 1
ATOM 1053 C C . ALA A 1 126 ? -5.197 9.820 6.666 1.00 92.62 126 ALA A C 1
ATOM 1055 O O . ALA A 1 126 ? -4.509 10.599 6.004 1.00 92.62 126 ALA A O 1
ATOM 1056 N N . ILE A 1 127 ? -4.732 8.640 7.079 1.00 94.12 127 ILE A N 1
ATOM 1057 C CA . ILE A 1 127 ? -3.420 8.103 6.700 1.00 94.12 127 ILE A CA 1
ATOM 1058 C C . ILE A 1 127 ? -3.553 7.338 5.379 1.00 94.12 127 ILE A C 1
ATOM 1060 O O . ILE A 1 127 ? -4.504 6.581 5.190 1.00 94.12 127 ILE A O 1
ATOM 1064 N N . LEU A 1 128 ? -2.582 7.484 4.476 1.00 97.00 128 LEU A N 1
ATOM 1065 C CA . LEU A 1 128 ? -2.468 6.662 3.269 1.00 97.00 128 LEU A CA 1
ATOM 1066 C C . LEU A 1 128 ? -1.378 5.617 3.455 1.00 97.00 128 LEU A C 1
ATOM 1068 O O . LEU A 1 128 ? -0.241 5.990 3.701 1.00 97.00 128 LEU A O 1
ATOM 1072 N N . ILE A 1 129 ? -1.689 4.342 3.239 1.00 96.38 129 ILE A N 1
ATOM 1073 C CA . ILE A 1 129 ? -0.709 3.284 2.981 1.00 96.38 129 ILE A CA 1
ATOM 1074 C C . ILE A 1 129 ? -0.768 2.957 1.490 1.00 96.38 129 ILE A C 1
ATOM 1076 O O . ILE A 1 129 ? -1.814 2.554 0.983 1.00 96.38 129 ILE A O 1
ATOM 1080 N N . THR A 1 130 ? 0.332 3.137 0.765 1.00 97.31 130 THR A N 1
ATOM 1081 C CA . THR A 1 130 ? 0.342 2.968 -0.694 1.00 97.31 130 THR A CA 1
ATOM 1082 C C . THR A 1 130 ? 1.562 2.212 -1.186 1.00 97.31 130 THR A C 1
ATOM 1084 O O . THR A 1 130 ? 2.678 2.421 -0.710 1.00 97.31 130 THR A O 1
ATOM 1087 N N . GLY A 1 131 ? 1.340 1.352 -2.183 1.00 95.69 131 GLY A N 1
ATOM 1088 C CA . GLY A 1 131 ? 2.406 0.760 -2.976 1.00 95.69 131 GLY A CA 1
ATOM 1089 C C . GLY A 1 131 ? 2.907 1.736 -4.041 1.00 95.69 131 GLY A C 1
ATOM 1090 O O . GLY A 1 131 ? 2.109 2.342 -4.764 1.00 95.69 131 GLY A O 1
ATOM 1091 N N . GLY A 1 132 ? 4.221 1.867 -4.181 1.00 93.25 132 GLY A N 1
ATOM 1092 C CA . GLY A 1 132 ? 4.826 2.755 -5.166 1.00 93.25 132 GLY A CA 1
ATOM 1093 C C . GLY A 1 132 ? 6.302 2.479 -5.413 1.00 93.25 132 GLY A C 1
ATOM 1094 O O . GLY A 1 132 ? 6.906 1.619 -4.775 1.00 93.25 132 GLY A O 1
ATOM 1095 N N . VAL A 1 133 ? 6.871 3.212 -6.363 1.00 90.44 133 VAL A N 1
ATOM 1096 C CA . VAL A 1 133 ? 8.310 3.193 -6.641 1.00 90.44 133 VAL A CA 1
ATOM 1097 C C . VAL A 1 133 ? 9.012 4.204 -5.739 1.00 90.44 133 VAL A C 1
ATOM 1099 O O . VAL A 1 133 ? 8.580 5.354 -5.664 1.00 90.44 133 VAL A O 1
ATOM 1102 N N . THR A 1 134 ? 10.100 3.805 -5.082 1.00 90.00 134 THR A N 1
ATOM 1103 C CA . THR A 1 134 ? 10.984 4.731 -4.358 1.00 90.00 134 THR A CA 1
ATOM 1104 C C . THR A 1 134 ? 12.433 4.543 -4.783 1.00 90.00 134 THR A C 1
ATOM 1106 O O . THR A 1 134 ? 12.801 3.504 -5.332 1.00 90.00 134 THR A O 1
ATOM 1109 N N . GLU A 1 135 ? 13.244 5.584 -4.597 1.00 87.00 135 GLU A N 1
ATOM 1110 C CA . GLU A 1 135 ? 14.627 5.618 -5.066 1.00 87.00 135 GLU A CA 1
ATOM 1111 C C . GLU A 1 135 ? 15.551 6.116 -3.956 1.00 87.00 135 GLU A C 1
ATOM 1113 O O . GLU A 1 135 ? 15.300 7.166 -3.362 1.00 87.00 135 GLU A O 1
ATOM 1118 N N . ASN A 1 136 ? 16.657 5.405 -3.732 1.00 72.56 136 ASN A N 1
ATOM 1119 C CA . ASN A 1 136 ? 17.752 5.868 -2.884 1.00 72.56 136 ASN A CA 1
ATOM 1120 C C . ASN A 1 136 ? 18.926 6.246 -3.789 1.00 72.56 136 ASN A C 1
ATOM 1122 O O . ASN A 1 136 ? 19.740 5.413 -4.185 1.00 72.56 136 ASN A O 1
ATOM 1126 N N . GLY A 1 137 ? 19.002 7.525 -4.157 1.00 55.16 137 GLY A N 1
ATOM 1127 C CA . GLY A 1 137 ? 20.067 8.046 -5.006 1.00 55.16 137 GLY A CA 1
ATOM 1128 C C . GLY A 1 137 ? 20.362 9.510 -4.714 1.00 55.16 137 GLY A C 1
ATOM 1129 O O . GLY A 1 137 ? 19.467 10.352 -4.677 1.00 55.16 137 GLY A O 1
ATOM 1130 N N . LYS A 1 138 ? 21.644 9.841 -4.531 1.00 44.66 138 LYS A N 1
ATOM 1131 C CA . LYS A 1 138 ? 22.106 11.225 -4.694 1.00 44.66 138 LYS A CA 1
ATOM 1132 C C . LYS A 1 138 ? 22.175 11.522 -6.191 1.00 44.66 138 LYS A C 1
ATOM 1134 O O . LYS A 1 138 ? 22.572 10.657 -6.968 1.00 44.66 138 LYS A O 1
ATOM 1139 N N . VAL A 1 139 ? 21.845 12.753 -6.584 1.00 39.19 139 VAL A N 1
ATOM 1140 C CA . VAL A 1 139 ? 22.036 13.252 -7.958 1.00 39.19 139 VAL A CA 1
ATOM 1141 C C . VAL A 1 139 ? 23.446 12.860 -8.443 1.00 39.19 139 VAL A C 1
ATOM 1143 O O . VAL A 1 139 ? 24.428 13.233 -7.802 1.00 39.19 139 VAL A O 1
ATOM 1146 N N . ASN A 1 140 ? 23.534 12.113 -9.553 1.00 39.91 140 ASN A N 1
ATOM 1147 C CA . ASN A 1 140 ? 24.756 11.602 -10.215 1.00 39.91 140 ASN A CA 1
ATOM 1148 C C . ASN A 1 140 ? 25.373 10.273 -9.715 1.00 39.91 140 ASN A C 1
ATOM 1150 O O . ASN A 1 140 ? 26.532 9.998 -10.030 1.00 39.91 140 ASN A O 1
ATOM 1154 N N . GLN A 1 141 ? 24.636 9.420 -9.002 1.00 50.72 141 GLN A N 1
ATOM 1155 C CA . GLN A 1 141 ? 24.971 7.989 -8.868 1.00 50.72 141 GLN A CA 1
ATOM 1156 C C . GLN A 1 141 ? 23.841 7.141 -9.468 1.00 50.72 141 GLN A C 1
ATOM 1158 O O . GLN A 1 141 ? 22.702 7.602 -9.506 1.00 50.72 141 GLN A O 1
ATOM 1163 N N . GLU A 1 142 ? 24.147 5.934 -9.962 1.00 57.94 142 GLU A N 1
ATOM 1164 C CA . GLU A 1 142 ? 23.107 4.955 -10.314 1.00 57.94 142 GLU A CA 1
ATOM 1165 C C . GLU A 1 142 ? 22.315 4.652 -9.034 1.00 57.94 142 GLU A C 1
ATOM 1167 O O . GLU A 1 142 ? 22.822 4.000 -8.124 1.00 57.94 142 GLU A O 1
ATOM 1172 N N . GLY A 1 143 ? 21.128 5.252 -8.918 1.00 69.50 143 GLY A N 1
ATOM 1173 C CA . GLY A 1 143 ? 20.268 5.126 -7.749 1.00 69.50 143 GLY A CA 1
ATOM 1174 C C . GLY A 1 143 ? 19.624 3.749 -7.698 1.00 69.50 143 GLY A C 1
ATOM 1175 O O . GLY A 1 143 ? 19.249 3.185 -8.728 1.00 69.50 143 GLY A O 1
ATOM 1176 N N . GLU A 1 144 ? 19.490 3.211 -6.493 1.00 84.19 144 GLU A N 1
ATOM 1177 C CA . GLU A 1 144 ? 18.735 1.982 -6.277 1.00 84.19 144 GLU A CA 1
ATOM 1178 C C . GLU A 1 144 ? 17.243 2.294 -6.371 1.00 84.19 144 GLU A C 1
ATOM 1180 O O . GLU A 1 144 ? 16.777 3.264 -5.771 1.00 84.19 144 GLU A O 1
ATOM 1185 N N . ILE A 1 145 ? 16.502 1.472 -7.115 1.00 87.44 145 ILE A N 1
ATOM 1186 C CA . ILE A 1 145 ? 15.048 1.585 -7.243 1.00 87.44 145 ILE A CA 1
ATOM 1187 C C . ILE A 1 145 ? 14.400 0.426 -6.501 1.00 87.44 145 ILE A C 1
ATOM 1189 O O . ILE A 1 145 ? 14.776 -0.731 -6.690 1.00 87.44 145 ILE A O 1
ATOM 1193 N N . TYR A 1 146 ? 13.370 0.728 -5.722 1.00 91.31 146 TYR A N 1
ATOM 1194 C CA . TYR A 1 146 ? 12.645 -0.234 -4.910 1.00 91.31 146 TYR A CA 1
ATOM 1195 C C . TYR A 1 146 ? 11.165 -0.274 -5.289 1.00 91.31 146 TYR A C 1
ATOM 1197 O O . TYR A 1 146 ? 10.561 0.737 -5.655 1.00 91.31 146 TYR A O 1
ATOM 1205 N N . THR A 1 147 ? 10.577 -1.467 -5.187 1.00 92.62 147 THR A N 1
ATOM 1206 C CA . THR A 1 147 ? 9.124 -1.603 -5.063 1.00 92.62 147 THR A CA 1
ATOM 1207 C C . THR A 1 147 ? 8.804 -1.508 -3.585 1.00 92.62 147 THR A C 1
ATOM 1209 O O . THR A 1 147 ? 9.271 -2.335 -2.797 1.00 92.62 147 THR A O 1
ATOM 1212 N N . SER A 1 148 ? 8.033 -0.495 -3.215 1.00 94.56 148 SER A N 1
ATOM 1213 C CA . SER A 1 148 ? 7.899 -0.087 -1.825 1.00 94.56 148 SER A CA 1
ATOM 1214 C C . SER A 1 148 ? 6.445 0.020 -1.398 1.00 94.56 148 SER A C 1
ATOM 1216 O O . SER A 1 148 ? 5.554 0.275 -2.208 1.00 94.56 148 SER A O 1
ATOM 1218 N N . LEU A 1 149 ? 6.220 -0.154 -0.101 1.00 96.75 149 LEU A N 1
ATOM 1219 C CA . LEU A 1 149 ? 4.971 0.113 0.592 1.00 96.75 149 LEU A CA 1
ATOM 1220 C C . LEU A 1 149 ? 5.278 1.104 1.710 1.00 96.75 149 LEU A C 1
ATOM 1222 O O . LEU A 1 149 ? 6.079 0.810 2.594 1.00 96.75 149 LEU A O 1
ATOM 1226 N N . TYR A 1 150 ? 4.668 2.279 1.667 1.00 95.38 150 TYR A N 1
ATOM 1227 C CA . TYR A 1 150 ? 4.940 3.348 2.626 1.00 95.38 150 TYR A CA 1
ATOM 1228 C C . TYR A 1 150 ? 3.651 4.007 3.098 1.00 95.38 150 TYR A C 1
ATOM 1230 O O . TYR A 1 150 ? 2.604 3.897 2.450 1.00 95.38 150 TYR A O 1
ATOM 1238 N N . ALA A 1 151 ? 3.737 4.673 4.247 1.00 95.56 151 ALA A N 1
AT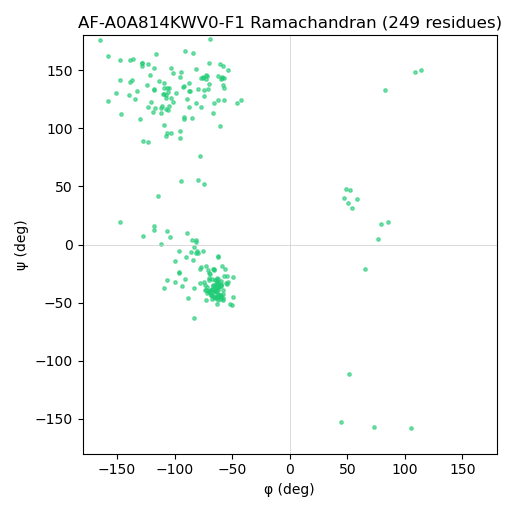OM 1239 C CA . ALA A 1 151 ? 2.613 5.337 4.890 1.00 95.56 151 ALA A CA 1
ATOM 1240 C C . ALA A 1 151 ? 2.828 6.846 5.007 1.00 95.56 151 ALA A C 1
ATOM 1242 O O . ALA A 1 151 ? 3.891 7.266 5.454 1.00 95.56 151 ALA A O 1
ATOM 1243 N N . LEU A 1 152 ? 1.814 7.641 4.663 1.00 95.75 152 LEU A N 1
ATOM 1244 C CA . LEU A 1 152 ? 1.841 9.104 4.680 1.00 95.75 152 LEU A CA 1
ATOM 1245 C C . LEU A 1 152 ? 0.709 9.670 5.542 1.00 95.75 152 LEU A C 1
ATOM 1247 O O . LEU A 1 152 ? -0.432 9.213 5.442 1.00 95.75 152 LEU A O 1
ATOM 1251 N N . THR A 1 153 ? 1.015 10.688 6.345 1.00 94.81 153 THR A N 1
ATOM 1252 C CA . THR A 1 153 ? 0.020 11.460 7.109 1.00 94.81 153 THR A CA 1
ATOM 1253 C C . THR A 1 153 ? -0.494 12.678 6.321 1.00 94.81 153 THR A C 1
ATOM 1255 O O . THR A 1 153 ? 0.136 13.076 5.332 1.00 94.81 153 THR A O 1
ATOM 1258 N N . PRO A 1 154 ? -1.590 13.330 6.760 1.00 94.69 154 PRO A N 1
ATOM 1259 C CA . PRO A 1 154 ? -2.053 14.606 6.195 1.00 94.69 154 PRO A CA 1
ATOM 1260 C C . PRO A 1 154 ? -1.009 15.737 6.231 1.00 94.69 154 PRO A C 1
ATOM 1262 O O . PRO A 1 154 ? -1.020 16.633 5.382 1.00 94.69 154 PRO A O 1
ATOM 1265 N N . GLU A 1 155 ? -0.075 15.693 7.183 1.00 94.50 155 GLU A N 1
ATOM 1266 C CA . GLU A 1 155 ? 1.038 16.645 7.301 1.00 94.50 155 GLU A CA 1
ATOM 1267 C C . GLU A 1 155 ? 2.201 16.332 6.342 1.00 94.50 155 GLU A C 1
ATOM 1269 O O . GLU A 1 155 ? 3.145 17.115 6.227 1.00 94.50 155 GLU A O 1
ATOM 1274 N N . GLY A 1 156 ? 2.142 15.193 5.646 1.00 93.25 156 GLY A N 1
ATOM 1275 C CA . GLY A 1 156 ? 3.199 14.705 4.763 1.00 93.25 156 GLY A CA 1
ATOM 1276 C C . GLY A 1 156 ? 4.363 14.033 5.484 1.00 93.25 156 GLY A C 1
ATOM 1277 O O . GLY A 1 156 ? 5.427 13.861 4.885 1.00 93.25 156 GLY A O 1
ATOM 1278 N N . GLU A 1 157 ? 4.168 13.639 6.744 1.00 93.62 157 GLU A N 1
ATOM 1279 C CA . GLU A 1 157 ? 5.094 12.769 7.463 1.00 93.62 157 GLU A CA 1
ATOM 1280 C C . GLU A 1 157 ? 5.016 11.350 6.887 1.00 93.62 157 GLU A C 1
ATOM 1282 O O . GLU A 1 157 ? 3.927 10.812 6.676 1.00 93.62 157 GLU A O 1
ATOM 1287 N N . GLN A 1 158 ? 6.175 10.735 6.643 1.00 93.81 158 GLN A N 1
ATOM 1288 C CA . GLN A 1 158 ? 6.263 9.334 6.252 1.00 93.81 158 GLN A CA 1
ATOM 1289 C C . GLN A 1 158 ? 6.427 8.463 7.500 1.00 93.81 158 GLN A C 1
ATOM 1291 O O . GLN A 1 158 ? 7.490 8.465 8.116 1.00 93.81 158 GLN A O 1
ATOM 1296 N N . LEU A 1 159 ? 5.380 7.721 7.869 1.00 92.75 159 LEU A N 1
ATOM 1297 C CA . LEU A 1 159 ? 5.360 6.917 9.099 1.00 92.75 159 LEU A CA 1
ATOM 1298 C C . LEU A 1 159 ? 6.229 5.661 8.996 1.00 92.75 159 LEU A C 1
ATOM 1300 O O . LEU A 1 159 ? 6.813 5.227 9.982 1.00 92.75 159 LEU A O 1
ATOM 1304 N N . PHE A 1 160 ? 6.283 5.057 7.810 1.00 93.44 160 PHE A N 1
ATOM 1305 C CA . PHE A 1 160 ? 7.187 3.956 7.499 1.00 93.44 160 PHE A CA 1
ATOM 1306 C C . PHE A 1 160 ? 7.402 3.849 5.993 1.00 93.44 160 PHE A C 1
ATOM 1308 O O . PHE A 1 160 ? 6.590 4.332 5.201 1.00 93.44 160 PHE A O 1
ATOM 1315 N N . GLU A 1 161 ? 8.460 3.139 5.616 1.00 94.56 161 GLU A N 1
ATOM 1316 C CA . GLU A 1 161 ? 8.706 2.659 4.263 1.00 94.56 161 GLU A CA 1
ATOM 1317 C C . GLU A 1 161 ? 9.277 1.247 4.334 1.00 94.56 161 GLU A C 1
ATOM 1319 O O . GLU A 1 161 ? 10.205 0.966 5.089 1.00 94.56 161 GLU A O 1
ATOM 1324 N N . TYR A 1 162 ? 8.661 0.349 3.580 1.00 95.38 162 TYR A N 1
ATOM 1325 C CA . TYR A 1 162 ? 9.046 -1.042 3.441 1.00 95.38 162 TYR A CA 1
ATOM 1326 C C . TYR A 1 162 ? 9.413 -1.302 1.989 1.00 95.38 162 TYR A C 1
ATOM 1328 O O . TYR A 1 162 ? 8.650 -0.947 1.092 1.00 95.38 162 TYR A O 1
ATOM 1336 N N . HIS A 1 163 ? 10.538 -1.967 1.764 1.00 95.12 163 HIS A N 1
ATOM 1337 C CA . HIS A 1 163 ? 10.994 -2.376 0.442 1.00 95.12 163 HIS A CA 1
ATOM 1338 C C . HIS A 1 163 ? 10.778 -3.880 0.252 1.00 95.12 163 HIS A C 1
ATOM 1340 O O . HIS A 1 163 ? 11.131 -4.672 1.128 1.00 95.12 163 HIS A O 1
ATOM 1346 N N . LYS A 1 164 ? 10.240 -4.276 -0.905 1.00 94.88 164 LYS A N 1
ATOM 1347 C CA . LYS A 1 164 ? 9.996 -5.678 -1.273 1.00 94.88 164 LYS A CA 1
ATOM 1348 C C . LYS A 1 164 ? 11.293 -6.491 -1.226 1.00 94.88 164 LYS A C 1
ATOM 1350 O O . LYS A 1 164 ? 12.256 -6.163 -1.915 1.00 94.88 164 LYS A O 1
ATOM 1355 N N . SER A 1 165 ? 11.311 -7.570 -0.454 1.00 93.56 165 SER A N 1
ATOM 1356 C CA . SER A 1 165 ? 12.448 -8.484 -0.298 1.00 93.56 165 SER A CA 1
ATOM 1357 C C . SER A 1 165 ? 12.452 -9.605 -1.327 1.00 93.56 165 SER A C 1
ATOM 1359 O O . SER A 1 165 ? 13.495 -9.905 -1.909 1.00 93.56 165 SER A O 1
ATOM 1361 N N . HIS A 1 166 ? 11.301 -10.249 -1.561 1.00 92.19 166 HIS A N 1
ATOM 1362 C CA . HIS A 1 166 ? 11.214 -11.343 -2.536 1.00 92.19 166 HIS A CA 1
ATOM 1363 C C . HIS A 1 166 ? 10.746 -10.814 -3.886 1.00 92.19 166 HIS A C 1
ATOM 1365 O O . HIS A 1 166 ? 9.549 -10.756 -4.177 1.00 92.19 166 HIS A O 1
ATOM 1371 N N . LEU A 1 167 ? 11.720 -10.448 -4.716 1.00 89.44 167 LEU A N 1
ATOM 1372 C CA . LEU A 1 167 ? 11.466 -9.989 -6.073 1.00 89.44 167 LEU A CA 1
ATOM 1373 C C . LEU A 1 167 ? 11.048 -11.143 -6.994 1.00 89.44 167 LEU A C 1
ATOM 1375 O O . LEU A 1 167 ? 11.553 -12.265 -6.887 1.00 89.44 167 LEU A O 1
ATOM 1379 N N . VAL A 1 168 ? 10.164 -10.852 -7.943 1.00 85.38 168 VAL A N 1
ATOM 1380 C CA . VAL A 1 168 ? 9.718 -11.788 -8.977 1.00 85.38 168 VAL A CA 1
ATOM 1381 C C . VAL A 1 168 ? 10.803 -11.910 -10.059 1.00 85.38 168 VAL A C 1
ATOM 1383 O O . VAL A 1 168 ? 11.103 -10.920 -10.739 1.00 85.38 168 VAL A O 1
ATOM 1386 N N . PRO A 1 169 ? 11.384 -13.108 -10.276 1.00 82.06 169 PRO A N 1
ATOM 1387 C CA . PRO A 1 169 ? 12.392 -13.321 -11.313 1.00 82.06 169 PRO A CA 1
ATOM 1388 C C . PRO A 1 169 ? 11.861 -12.991 -12.711 1.00 82.06 169 PRO A C 1
ATOM 1390 O O . PRO A 1 169 ? 10.710 -13.290 -13.023 1.00 82.06 169 PRO A O 1
ATOM 1393 N N . PHE A 1 170 ? 12.703 -12.398 -13.563 1.00 77.69 170 PHE A N 1
ATOM 1394 C CA . PHE A 1 170 ? 12.402 -11.939 -14.934 1.00 77.69 170 PHE A CA 1
ATOM 1395 C C . PHE A 1 170 ? 11.383 -10.791 -15.042 1.00 77.69 170 PHE A C 1
ATOM 1397 O O . PHE A 1 170 ? 11.371 -10.084 -16.055 1.00 77.69 170 PHE A O 1
ATOM 1404 N N . GLY A 1 171 ? 10.564 -10.596 -14.007 1.00 74.00 171 GLY A N 1
ATOM 1405 C CA . GLY A 1 171 ? 9.639 -9.484 -13.855 1.00 74.00 171 GLY A CA 1
ATOM 1406 C C . GLY A 1 171 ? 10.327 -8.247 -13.289 1.00 74.00 171 GLY A C 1
ATOM 1407 O O . GLY A 1 171 ? 10.410 -7.227 -13.962 1.00 74.00 171 GLY A O 1
ATOM 1408 N N . GLU A 1 172 ? 10.845 -8.340 -12.068 1.00 74.56 172 GLU A N 1
ATOM 1409 C CA . GLU A 1 172 ? 11.417 -7.199 -11.335 1.00 74.56 172 GLU A CA 1
ATOM 1410 C C . GLU A 1 172 ? 12.941 -7.105 -11.469 1.00 74.56 172 GLU A C 1
ATOM 1412 O O . GLU A 1 172 ? 13.506 -6.019 -11.359 1.00 74.56 172 GLU A O 1
ATOM 1417 N N . TYR A 1 173 ? 13.602 -8.224 -11.771 1.00 76.00 173 TYR A N 1
ATOM 1418 C CA . TYR A 1 173 ? 15.039 -8.278 -12.035 1.00 76.00 173 TYR A CA 1
ATOM 1419 C C . TYR A 1 173 ? 15.383 -9.362 -13.063 1.00 76.00 173 TYR A C 1
ATOM 1421 O O . TYR A 1 173 ? 14.628 -10.322 -13.236 1.00 76.00 173 TYR A O 1
ATOM 1429 N N . MET A 1 174 ? 16.542 -9.247 -13.722 1.00 74.00 174 MET A N 1
ATOM 1430 C CA . MET A 1 174 ? 17.085 -10.286 -14.610 1.00 74.00 174 MET A CA 1
ATOM 1431 C C . MET A 1 174 ? 18.029 -11.256 -13.864 1.00 74.00 174 MET A C 1
ATOM 1433 O O . MET A 1 174 ? 19.159 -10.880 -13.525 1.00 74.00 174 MET A O 1
ATOM 1437 N N . PRO A 1 175 ? 17.643 -12.529 -13.644 1.00 71.69 175 PRO A N 1
ATOM 1438 C CA . PRO A 1 175 ? 18.549 -13.540 -13.106 1.00 71.69 175 PRO A CA 1
ATOM 1439 C C . PRO A 1 175 ? 19.733 -13.778 -14.052 1.00 71.69 175 PRO A C 1
ATOM 1441 O O . PRO A 1 175 ? 19.578 -13.751 -15.269 1.00 71.69 175 PRO A O 1
ATOM 1444 N N . LEU A 1 176 ? 20.923 -14.056 -13.506 1.00 65.69 176 LEU A N 1
ATOM 1445 C CA . LEU A 1 176 ? 22.124 -14.396 -14.291 1.00 65.69 176 LEU A CA 1
ATOM 1446 C C . LEU A 1 176 ? 22.495 -13.362 -15.377 1.00 65.69 176 LEU A C 1
ATOM 1448 O O . LEU A 1 176 ? 23.110 -13.722 -16.380 1.00 65.69 176 LEU A O 1
ATOM 1452 N N . LYS A 1 177 ? 22.208 -12.070 -15.161 1.00 63.84 177 LYS A N 1
ATOM 1453 C CA . LYS A 1 177 ? 22.524 -10.962 -16.090 1.00 63.84 177 LYS A CA 1
ATOM 1454 C C . LYS A 1 177 ? 23.978 -10.949 -16.595 1.00 63.84 177 LYS A C 1
ATOM 1456 O O . LYS A 1 177 ? 24.249 -10.494 -17.699 1.00 63.84 177 LYS A O 1
ATOM 1461 N N . LYS A 1 178 ? 24.922 -11.482 -15.804 1.00 64.50 178 LYS A N 1
ATOM 1462 C CA . LYS A 1 178 ? 26.344 -11.634 -16.179 1.00 64.50 178 LYS A CA 1
ATOM 1463 C C . LYS A 1 178 ? 26.601 -12.716 -17.242 1.00 64.50 178 LYS A C 1
ATOM 1465 O O . LYS A 1 178 ? 27.643 -12.676 -17.883 1.00 64.50 178 LYS A O 1
ATOM 1470 N N . LEU A 1 179 ? 25.693 -13.679 -17.402 1.00 64.88 179 LEU A N 1
ATOM 1471 C CA . LEU A 1 179 ? 25.814 -14.828 -18.308 1.00 64.88 179 LEU A CA 1
ATOM 1472 C C . LEU A 1 179 ? 24.901 -14.704 -19.540 1.00 64.88 179 LEU A C 1
ATOM 1474 O O . LEU A 1 179 ? 25.251 -15.200 -20.607 1.00 64.88 179 LEU A O 1
ATOM 1478 N N . LEU A 1 180 ? 23.746 -14.042 -19.403 1.00 61.09 180 LEU A N 1
ATOM 1479 C CA . LEU A 1 180 ? 22.751 -13.874 -20.465 1.00 61.09 180 LEU A CA 1
ATOM 1480 C C . LEU A 1 180 ? 22.356 -12.388 -20.583 1.00 61.09 180 LEU A C 1
ATOM 1482 O O . LEU A 1 180 ? 21.653 -11.884 -19.707 1.00 61.09 180 LEU A O 1
ATOM 1486 N N . PRO A 1 181 ? 22.771 -11.670 -21.645 1.00 57.44 181 PRO A N 1
ATOM 1487 C CA . PRO A 1 181 ? 22.474 -10.247 -21.828 1.00 57.44 181 PRO A CA 1
ATOM 1488 C C . PRO A 1 181 ? 21.050 -10.027 -22.376 1.00 57.44 181 PRO A C 1
ATOM 1490 O O . PRO A 1 181 ? 20.856 -9.417 -23.427 1.00 57.44 181 PRO A O 1
ATOM 1493 N N . LEU A 1 182 ? 20.040 -10.561 -21.688 1.00 58.50 182 LEU A N 1
ATOM 1494 C CA . LEU A 1 182 ? 18.628 -10.381 -22.030 1.00 58.50 182 LEU A CA 1
ATOM 1495 C C . LEU A 1 182 ? 18.034 -9.202 -21.243 1.00 58.50 182 LEU A C 1
ATOM 1497 O O . LEU A 1 182 ? 18.448 -8.918 -20.119 1.00 58.50 182 LEU A O 1
ATOM 1501 N N . LYS A 1 183 ? 17.063 -8.499 -21.837 1.00 56.41 183 LYS A N 1
ATOM 1502 C CA . LYS A 1 183 ? 16.295 -7.437 -21.162 1.00 56.41 183 LYS A CA 1
ATOM 1503 C C . LYS A 1 183 ? 15.173 -8.050 -20.314 1.00 56.41 183 LYS A C 1
ATOM 1505 O O . LYS A 1 183 ? 14.674 -9.120 -20.655 1.00 56.41 183 LYS A O 1
ATOM 1510 N N . LYS A 1 184 ? 14.783 -7.376 -19.225 1.00 56.28 184 LYS A N 1
ATOM 1511 C CA . LYS A 1 184 ? 13.646 -7.775 -18.375 1.00 56.28 184 LYS A CA 1
ATOM 1512 C C . LYS A 1 184 ? 12.328 -7.785 -19.163 1.00 56.28 184 LYS A C 1
ATOM 1514 O O . LYS A 1 184 ? 12.209 -7.087 -20.170 1.00 56.28 184 LYS A O 1
ATOM 1519 N N . LEU A 1 185 ? 11.356 -8.582 -18.712 1.00 52.19 185 LEU A N 1
ATOM 1520 C CA . LEU A 1 185 ? 10.075 -8.779 -19.410 1.00 52.19 185 LEU A CA 1
ATOM 1521 C C . LEU A 1 185 ? 9.048 -7.664 -19.138 1.00 52.19 185 LEU A C 1
ATOM 1523 O O . LEU A 1 185 ? 7.994 -7.643 -19.768 1.00 52.19 185 LEU A O 1
ATOM 1527 N N . THR A 1 186 ? 9.341 -6.743 -18.217 1.00 56.25 186 THR A N 1
ATOM 1528 C CA . THR A 1 186 ? 8.431 -5.675 -17.772 1.00 56.25 186 THR A CA 1
ATOM 1529 C C . THR A 1 186 ? 8.961 -4.273 -18.109 1.00 56.25 186 THR A C 1
ATOM 1531 O O . THR A 1 186 ? 10.150 -4.109 -18.403 1.00 56.25 186 THR A O 1
ATOM 1534 N N . PRO A 1 187 ? 8.107 -3.232 -18.066 1.00 49.91 187 PRO A N 1
ATOM 1535 C CA . PRO A 1 187 ? 8.531 -1.850 -18.284 1.00 49.91 187 PRO A CA 1
ATOM 1536 C C . PRO A 1 187 ? 9.616 -1.374 -17.294 1.00 49.91 187 PRO A C 1
ATOM 1538 O O . PRO A 1 187 ? 9.622 -1.718 -16.112 1.00 49.91 187 PRO A O 1
ATOM 1541 N N . GLY A 1 188 ? 10.555 -0.562 -17.786 1.00 53.91 188 GLY A N 1
ATOM 1542 C CA . GLY A 1 188 ? 11.694 -0.006 -17.038 1.00 53.91 188 GLY A CA 1
ATOM 1543 C C . GLY A 1 188 ? 13.043 -0.614 -17.448 1.00 53.91 188 GLY A C 1
ATOM 1544 O O . GLY A 1 188 ? 13.133 -1.759 -17.867 1.00 53.91 188 GLY A O 1
ATOM 1545 N N . ILE A 1 189 ? 14.126 0.156 -17.371 1.00 52.19 189 ILE A N 1
ATOM 1546 C CA . ILE A 1 189 ? 15.454 -0.297 -17.839 1.00 52.19 189 ILE A CA 1
ATOM 1547 C C . ILE A 1 189 ? 16.293 -0.854 -16.678 1.00 52.19 189 ILE A C 1
ATOM 1549 O O . ILE A 1 189 ? 17.160 -1.700 -16.895 1.00 52.19 189 ILE A O 1
ATOM 1553 N N . MET A 1 190 ? 16.002 -0.420 -15.449 1.00 62.62 190 MET A N 1
ATOM 1554 C CA . MET A 1 190 ? 16.721 -0.829 -14.244 1.00 62.62 190 MET A CA 1
ATOM 1555 C C . MET A 1 190 ? 16.007 -1.987 -13.543 1.00 62.62 190 MET A C 1
ATOM 1557 O O . MET A 1 190 ? 14.776 -2.095 -13.596 1.00 62.62 190 MET A O 1
ATOM 1561 N N . ASP A 1 191 ? 16.811 -2.879 -12.969 1.00 77.00 191 ASP A N 1
ATOM 1562 C CA . ASP A 1 191 ? 16.352 -3.952 -12.092 1.00 77.00 191 ASP A CA 1
ATOM 1563 C C . ASP A 1 191 ? 15.994 -3.333 -10.733 1.00 77.00 191 ASP A C 1
ATOM 1565 O O . ASP A 1 191 ? 16.669 -2.401 -10.292 1.00 77.00 191 ASP A O 1
ATOM 1569 N N . TYR A 1 192 ? 14.947 -3.834 -10.081 1.00 83.62 192 TYR A N 1
ATOM 1570 C CA . TYR A 1 192 ? 14.642 -3.435 -8.709 1.00 83.62 192 TYR A CA 1
ATOM 1571 C C . TYR A 1 192 ? 15.659 -4.038 -7.735 1.00 83.62 192 TYR A C 1
ATOM 1573 O O . TYR A 1 192 ? 16.116 -5.171 -7.914 1.00 83.62 192 TYR A O 1
ATOM 1581 N N . THR A 1 193 ? 15.977 -3.289 -6.685 1.00 88.12 193 THR A N 1
ATOM 1582 C CA . THR A 1 193 ? 16.820 -3.738 -5.581 1.00 88.12 193 THR A CA 1
ATOM 1583 C C . THR A 1 193 ? 15.951 -4.432 -4.525 1.00 88.12 193 THR A C 1
ATOM 1585 O O . THR A 1 193 ? 14.895 -3.905 -4.165 1.00 88.12 193 THR A O 1
ATOM 1588 N N . PRO A 1 194 ? 16.339 -5.625 -4.034 1.00 90.06 194 PRO A N 1
ATOM 1589 C CA . PRO A 1 194 ? 15.620 -6.283 -2.949 1.00 90.06 194 PRO A CA 1
ATOM 1590 C C . PRO A 1 194 ? 15.830 -5.527 -1.633 1.00 90.06 194 PRO A C 1
ATOM 1592 O O . PRO A 1 194 ? 16.943 -5.115 -1.316 1.00 90.06 194 PRO A O 1
ATOM 1595 N N . GLY A 1 195 ? 14.760 -5.377 -0.860 1.00 90.38 195 GLY A N 1
ATOM 1596 C CA . GLY A 1 195 ? 14.790 -4.822 0.488 1.00 90.38 195 GLY A CA 1
ATOM 1597 C C . GLY A 1 195 ? 15.136 -5.842 1.572 1.00 90.38 195 GLY A C 1
ATOM 1598 O O . GLY A 1 195 ? 14.999 -7.053 1.383 1.00 90.38 195 GLY A O 1
ATOM 1599 N N . ASP A 1 196 ? 15.480 -5.340 2.758 1.00 87.00 196 ASP A N 1
ATOM 1600 C CA . ASP A 1 196 ? 15.809 -6.158 3.938 1.00 87.00 196 ASP A CA 1
ATOM 1601 C C . ASP A 1 196 ? 14.585 -6.844 4.575 1.00 87.00 196 ASP A C 1
ATOM 1603 O O . ASP A 1 196 ? 14.715 -7.821 5.317 1.00 87.00 196 ASP A O 1
ATOM 1607 N N . GLY A 1 197 ? 13.381 -6.356 4.262 1.00 85.00 197 GLY A N 1
ATOM 1608 C CA . GLY A 1 197 ? 12.119 -6.896 4.756 1.00 85.00 197 GLY A CA 1
ATOM 1609 C C . GLY A 1 197 ? 11.870 -6.581 6.231 1.00 85.00 197 GLY A C 1
ATOM 1610 O O . GLY A 1 197 ? 12.408 -5.630 6.789 1.00 85.00 197 GLY A O 1
ATOM 1611 N N . GLY A 1 198 ? 11.036 -7.396 6.881 1.00 87.88 198 GLY A N 1
ATOM 1612 C CA . GLY A 1 198 ? 10.806 -7.320 8.330 1.00 87.88 198 GLY A CA 1
ATOM 1613 C C . GLY A 1 198 ? 9.472 -6.695 8.742 1.00 87.88 198 GLY A C 1
ATOM 1614 O O . GLY A 1 198 ? 8.491 -6.759 8.000 1.00 87.88 198 GLY A O 1
ATOM 1615 N N . LEU A 1 199 ? 9.424 -6.195 9.979 1.00 91.44 199 LEU A N 1
ATOM 1616 C CA . LEU A 1 199 ? 8.279 -5.487 10.553 1.00 91.44 199 LEU A CA 1
ATOM 1617 C C . LEU A 1 199 ? 8.521 -3.985 10.522 1.00 91.44 199 LEU A C 1
ATOM 1619 O O . LEU A 1 199 ? 9.648 -3.530 10.710 1.00 91.44 199 LEU A O 1
ATOM 1623 N N . VAL A 1 200 ? 7.446 -3.225 10.357 1.00 91.50 200 VAL A N 1
ATOM 1624 C CA . VAL A 1 200 ? 7.467 -1.771 10.522 1.00 91.50 200 VAL A CA 1
ATOM 1625 C C . VAL A 1 200 ? 6.713 -1.401 11.790 1.00 91.50 200 VAL A C 1
ATOM 1627 O O . VAL A 1 200 ? 5.669 -1.981 12.100 1.00 91.50 200 VAL A O 1
ATOM 1630 N N . LYS A 1 201 ? 7.262 -0.446 12.539 1.00 88.00 201 LYS A N 1
ATOM 1631 C CA . LYS A 1 201 ? 6.646 0.094 13.751 1.00 88.00 201 LYS A CA 1
ATOM 1632 C C . LYS A 1 201 ? 6.135 1.492 13.460 1.00 88.00 201 LYS A C 1
ATOM 1634 O O . LYS A 1 201 ? 6.872 2.319 12.937 1.00 88.00 201 LYS A O 1
ATOM 1639 N N . VAL A 1 202 ? 4.875 1.736 13.790 1.00 84.69 202 VAL A N 1
ATOM 1640 C CA . VAL A 1 202 ? 4.239 3.046 13.668 1.00 84.69 202 VAL A CA 1
ATOM 1641 C C . VAL A 1 202 ? 4.089 3.622 15.065 1.00 84.69 202 VAL A C 1
ATOM 1643 O O . VAL A 1 202 ? 3.125 3.319 15.771 1.00 84.69 202 VAL A O 1
ATOM 1646 N N . ASP A 1 203 ? 5.048 4.462 15.455 1.00 77.69 203 ASP A N 1
ATOM 1647 C CA . ASP A 1 203 ? 5.164 4.994 16.819 1.00 77.69 203 ASP A CA 1
ATOM 1648 C C . ASP A 1 203 ? 3.908 5.747 17.267 1.00 77.69 203 ASP A C 1
ATOM 1650 O O . ASP A 1 203 ? 3.448 5.573 18.395 1.00 77.69 203 ASP A O 1
ATOM 1654 N N . ARG A 1 204 ? 3.292 6.515 16.356 1.00 67.38 204 ARG A N 1
ATOM 1655 C CA . ARG A 1 204 ? 2.093 7.331 16.621 1.00 67.38 204 ARG A CA 1
ATOM 1656 C C . ARG A 1 204 ? 0.925 6.532 17.216 1.00 67.38 204 ARG A C 1
ATOM 1658 O O . ARG A 1 204 ? 0.113 7.098 17.940 1.00 67.38 204 ARG A O 1
ATOM 1665 N N . HIS A 1 205 ? 0.862 5.231 16.937 1.00 67.56 205 HIS A N 1
ATOM 1666 C CA . HIS A 1 205 ? -0.189 4.332 17.422 1.00 67.56 205 HIS A CA 1
ATOM 1667 C C . HIS A 1 205 ? 0.369 3.079 18.111 1.00 67.56 205 HIS A C 1
ATOM 1669 O O . HIS A 1 205 ? -0.396 2.175 18.438 1.00 67.56 205 HIS A O 1
ATOM 1675 N N . ASN A 1 206 ? 1.690 3.020 18.324 1.00 76.38 206 ASN A N 1
ATOM 1676 C CA . ASN A 1 206 ? 2.410 1.847 18.817 1.00 76.38 206 ASN A CA 1
ATOM 1677 C C . ASN A 1 206 ? 2.010 0.548 18.082 1.00 76.38 206 ASN A C 1
ATOM 1679 O O . ASN A 1 206 ? 1.843 -0.498 18.708 1.00 76.38 206 ASN A O 1
ATOM 1683 N N . LEU A 1 207 ? 1.818 0.636 16.759 1.00 82.00 207 LEU A N 1
ATOM 1684 C CA . LEU A 1 207 ? 1.416 -0.498 15.926 1.00 82.00 207 LEU A CA 1
ATOM 1685 C C . LEU A 1 207 ? 2.639 -1.189 15.344 1.00 82.00 207 LEU A C 1
ATOM 1687 O O . LEU A 1 207 ? 3.526 -0.539 14.791 1.00 82.00 207 LEU A O 1
ATOM 1691 N N . THR A 1 208 ? 2.631 -2.512 15.390 1.00 88.69 208 THR A N 1
ATOM 1692 C CA . THR A 1 208 ? 3.583 -3.365 14.690 1.00 88.69 208 THR A CA 1
ATOM 1693 C C . THR A 1 208 ? 2.885 -4.008 13.498 1.00 88.69 208 THR A C 1
ATOM 1695 O O . THR A 1 208 ? 1.950 -4.798 13.648 1.00 88.69 208 THR A O 1
ATOM 1698 N N . ILE A 1 209 ? 3.344 -3.665 12.297 1.00 91.00 209 ILE A N 1
ATOM 1699 C CA . ILE A 1 209 ? 2.757 -4.103 11.031 1.00 91.00 209 ILE A CA 1
ATOM 1700 C C . ILE A 1 209 ? 3.753 -5.013 10.311 1.00 91.00 209 ILE A C 1
ATOM 1702 O O . ILE A 1 209 ? 4.955 -4.751 10.305 1.00 91.00 209 ILE A O 1
ATOM 1706 N N . LYS A 1 210 ? 3.244 -6.071 9.675 1.00 94.75 210 LYS A N 1
ATOM 1707 C CA . LYS A 1 210 ? 3.958 -6.929 8.726 1.00 94.75 210 LYS A CA 1
ATOM 1708 C C . LYS A 1 210 ? 3.510 -6.540 7.317 1.00 94.75 210 LYS A C 1
ATOM 1710 O O . LYS A 1 210 ? 2.448 -6.997 6.880 1.00 94.75 210 LYS A O 1
ATOM 1715 N N . PRO A 1 211 ? 4.265 -5.683 6.615 1.00 95.56 211 PRO A N 1
ATOM 1716 C CA . PRO A 1 211 ? 3.974 -5.357 5.234 1.00 95.56 211 PRO A CA 1
ATOM 1717 C C . PRO A 1 211 ? 4.428 -6.515 4.343 1.00 95.56 211 PRO A C 1
ATOM 1719 O O . PRO A 1 211 ? 5.436 -7.171 4.609 1.00 95.56 211 PRO A O 1
ATOM 1722 N N . LEU A 1 212 ? 3.652 -6.778 3.303 1.00 96.50 212 LEU A N 1
ATOM 1723 C CA . LEU A 1 212 ? 3.908 -7.768 2.270 1.00 96.50 212 LEU A CA 1
ATOM 1724 C C . LEU A 1 212 ? 3.518 -7.148 0.931 1.00 96.50 212 LEU A C 1
ATOM 1726 O O . LEU A 1 212 ? 2.503 -6.449 0.824 1.00 96.50 212 LEU A O 1
ATOM 1730 N N . ILE A 1 213 ? 4.320 -7.412 -0.093 1.00 95.81 213 ILE A N 1
ATOM 1731 C CA . ILE A 1 213 ? 4.030 -6.972 -1.453 1.00 95.81 213 ILE A CA 1
ATOM 1732 C C . ILE A 1 213 ? 3.900 -8.202 -2.355 1.00 95.81 213 ILE A C 1
ATOM 1734 O O . ILE A 1 213 ? 4.870 -8.915 -2.620 1.00 95.81 213 ILE A O 1
ATOM 1738 N N . CYS A 1 214 ? 2.687 -8.423 -2.862 1.00 93.12 214 CYS A N 1
ATOM 1739 C CA . CYS A 1 214 ? 2.343 -9.410 -3.880 1.00 93.12 214 CYS A CA 1
ATOM 1740 C C . CYS A 1 214 ? 2.852 -10.820 -3.525 1.00 93.12 214 CYS A C 1
ATOM 1742 O O . CYS A 1 214 ? 2.390 -11.458 -2.569 1.00 93.12 214 CYS A O 1
ATOM 1744 N N . TYR A 1 215 ? 3.834 -11.288 -4.295 1.00 89.44 215 TYR A N 1
ATOM 1745 C CA . TYR A 1 215 ? 4.457 -12.603 -4.239 1.00 89.44 215 TYR A CA 1
ATOM 1746 C C . TYR A 1 215 ? 5.039 -12.955 -2.860 1.00 89.44 215 TYR A C 1
ATOM 1748 O O . TYR A 1 215 ? 5.165 -14.126 -2.528 1.00 89.44 215 TYR A O 1
ATOM 1756 N N . GLU A 1 216 ? 5.331 -11.979 -2.000 1.00 93.06 216 GLU A N 1
ATOM 1757 C CA . GLU A 1 216 ? 5.862 -12.231 -0.653 1.00 93.06 216 GLU A CA 1
ATOM 1758 C C . GLU A 1 216 ? 4.908 -13.015 0.257 1.00 93.06 216 GLU A C 1
ATOM 1760 O O . GLU A 1 216 ? 5.347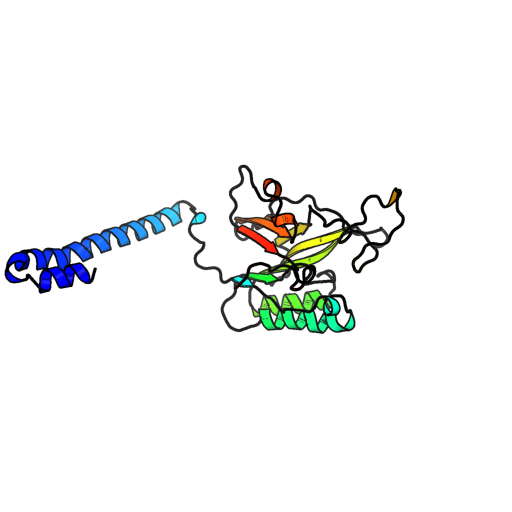 -13.768 1.131 1.00 93.06 216 GLU A O 1
ATOM 1765 N N . SER A 1 217 ? 3.601 -12.868 0.032 1.00 93.00 217 SER A N 1
ATOM 1766 C CA . SER A 1 217 ? 2.557 -13.499 0.844 1.00 93.00 217 SER A CA 1
ATOM 1767 C C . SER A 1 217 ? 2.535 -15.027 0.760 1.00 93.00 217 SER A C 1
ATOM 1769 O O . SER A 1 217 ? 2.042 -15.681 1.680 1.00 93.00 217 SER A O 1
ATOM 1771 N N . ILE A 1 218 ? 3.107 -15.618 -0.295 1.00 91.19 218 ILE A N 1
ATOM 1772 C CA . ILE A 1 218 ? 3.090 -17.074 -0.484 1.00 91.19 218 ILE A CA 1
ATOM 1773 C C . ILE A 1 218 ? 4.231 -17.792 0.245 1.00 91.19 218 ILE A C 1
ATOM 1775 O O . ILE A 1 218 ? 4.247 -19.021 0.250 1.00 91.19 218 ILE A O 1
ATOM 1779 N N . PHE A 1 219 ? 5.186 -17.068 0.845 1.00 90.94 219 PHE A N 1
ATOM 1780 C CA . PHE A 1 219 ? 6.338 -17.642 1.548 1.00 90.94 219 PHE A CA 1
ATOM 1781 C C . PHE A 1 219 ? 6.066 -17.754 3.055 1.00 90.94 219 PHE A C 1
ATOM 1783 O O . PHE A 1 219 ? 6.295 -16.793 3.795 1.00 90.94 219 PHE A O 1
ATOM 1790 N N . PRO A 1 220 ? 5.663 -18.925 3.589 1.00 89.19 220 PRO A N 1
ATOM 1791 C CA . PRO A 1 220 ? 5.172 -19.012 4.967 1.00 89.19 220 PRO A CA 1
ATOM 1792 C C . PRO A 1 220 ? 6.245 -18.663 6.003 1.00 89.19 220 PRO A C 1
ATOM 1794 O O . PRO A 1 220 ? 5.956 -18.043 7.022 1.00 89.19 220 PRO A O 1
ATOM 1797 N N . ASN A 1 221 ? 7.504 -19.017 5.723 1.00 89.06 221 ASN A N 1
ATOM 1798 C CA . ASN A 1 221 ? 8.638 -18.689 6.589 1.00 89.06 221 ASN A CA 1
ATOM 1799 C C . ASN A 1 221 ? 8.966 -17.191 6.605 1.00 89.06 221 ASN A C 1
ATOM 1801 O O . ASN A 1 221 ? 9.532 -16.726 7.587 1.00 89.06 221 ASN A O 1
ATOM 1805 N N . PHE A 1 222 ? 8.626 -16.457 5.542 1.00 89.25 222 PHE A N 1
ATOM 1806 C CA . PHE A 1 222 ? 8.824 -15.012 5.470 1.00 89.25 222 PHE A CA 1
ATOM 1807 C C . PHE A 1 222 ? 7.684 -14.249 6.150 1.00 89.25 222 PHE A C 1
ATOM 1809 O O . PHE A 1 222 ? 7.921 -13.237 6.811 1.00 89.25 222 PHE A O 1
ATOM 1816 N N . VAL A 1 223 ? 6.450 -14.747 6.012 1.00 89.25 223 VAL A N 1
ATOM 1817 C CA . VAL A 1 223 ? 5.257 -14.173 6.651 1.00 89.25 223 VAL A CA 1
ATOM 1818 C C . VAL A 1 223 ? 5.279 -14.392 8.165 1.00 89.25 223 VAL A C 1
ATOM 1820 O O . VAL A 1 223 ? 4.921 -13.486 8.917 1.00 89.25 223 VAL A O 1
ATOM 1823 N N . ARG A 1 224 ? 5.721 -15.569 8.627 1.00 86.56 224 ARG A N 1
ATOM 1824 C CA . ARG A 1 224 ? 5.763 -15.912 10.053 1.00 86.56 224 ARG A CA 1
ATOM 1825 C C . ARG A 1 224 ? 6.696 -14.977 10.823 1.00 86.56 224 ARG A C 1
ATOM 1827 O O . ARG A 1 224 ? 7.894 -14.930 10.562 1.00 86.56 224 ARG A O 1
ATOM 1834 N N . THR A 1 225 ? 6.164 -14.330 11.853 1.00 79.00 225 THR A N 1
ATOM 1835 C CA . THR A 1 225 ? 6.954 -13.628 12.867 1.00 79.00 225 THR A CA 1
ATOM 1836 C C . THR A 1 225 ? 7.252 -14.581 14.021 1.00 79.00 225 THR A C 1
ATOM 1838 O O . THR A 1 225 ? 6.398 -15.357 14.452 1.00 79.00 225 THR A O 1
ATOM 1841 N N . THR A 1 226 ? 8.488 -14.577 14.516 1.00 69.19 226 THR A N 1
ATOM 1842 C CA . THR A 1 226 ? 8.860 -15.325 15.722 1.00 69.19 226 THR A CA 1
ATOM 1843 C C . THR A 1 226 ? 9.153 -14.328 16.830 1.00 69.19 226 THR A C 1
ATOM 1845 O O . THR A 1 226 ? 10.088 -13.547 16.699 1.00 69.19 226 THR A O 1
ATOM 1848 N N . ASN A 1 227 ? 8.390 -14.395 17.923 1.00 66.50 227 ASN A N 1
ATOM 1849 C CA . ASN A 1 227 ? 8.601 -13.656 19.178 1.00 66.50 227 ASN A CA 1
ATOM 1850 C C . ASN A 1 227 ? 8.221 -12.164 19.200 1.00 66.50 227 ASN A C 1
ATOM 1852 O O . ASN A 1 227 ? 8.417 -11.525 20.231 1.00 66.50 227 ASN A O 1
ATOM 1856 N N . GLU A 1 228 ? 7.636 -11.617 18.136 1.00 71.69 228 GLU A N 1
ATOM 1857 C CA . GLU A 1 228 ? 7.126 -10.240 18.122 1.00 71.69 228 GLU A CA 1
ATOM 1858 C C . GLU A 1 228 ? 5.595 -10.244 18.080 1.00 71.69 228 GLU A C 1
ATOM 1860 O O . GLU A 1 228 ? 4.991 -10.948 17.266 1.00 71.69 228 GLU A O 1
ATOM 1865 N N . ALA A 1 229 ? 4.970 -9.480 18.981 1.00 77.31 229 ALA A N 1
ATOM 1866 C CA . ALA A 1 229 ? 3.534 -9.240 18.933 1.00 77.31 229 ALA A CA 1
ATOM 1867 C C . ALA A 1 229 ? 3.225 -8.436 17.665 1.00 77.31 229 ALA A C 1
ATOM 1869 O O . ALA A 1 229 ? 3.797 -7.370 17.451 1.00 77.31 229 ALA A O 1
ATOM 1870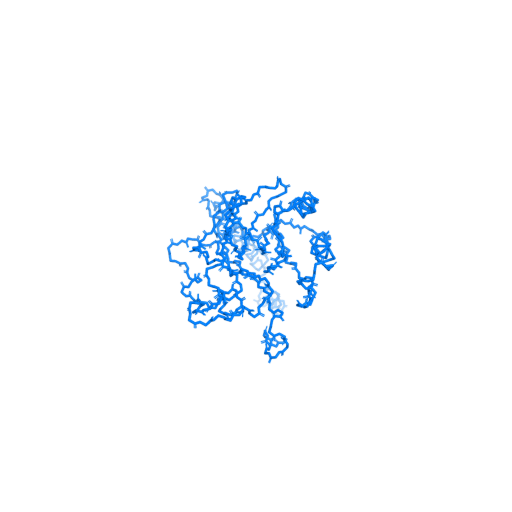 N N . LEU A 1 230 ? 2.365 -8.990 16.814 1.00 84.06 230 LEU A N 1
ATOM 1871 C CA . LEU A 1 230 ? 1.985 -8.404 15.539 1.00 84.06 230 LEU A CA 1
ATOM 1872 C C . LEU A 1 230 ? 0.545 -7.911 15.621 1.00 84.06 230 LEU A C 1
ATOM 1874 O O . LEU A 1 230 ? -0.336 -8.686 15.994 1.00 84.06 230 LEU A O 1
ATOM 1878 N N . ASP A 1 231 ? 0.311 -6.660 15.231 1.00 84.19 231 ASP A N 1
ATOM 1879 C CA . ASP A 1 231 ? -1.025 -6.060 15.260 1.00 84.19 231 ASP A CA 1
ATOM 1880 C C . ASP A 1 231 ? -1.7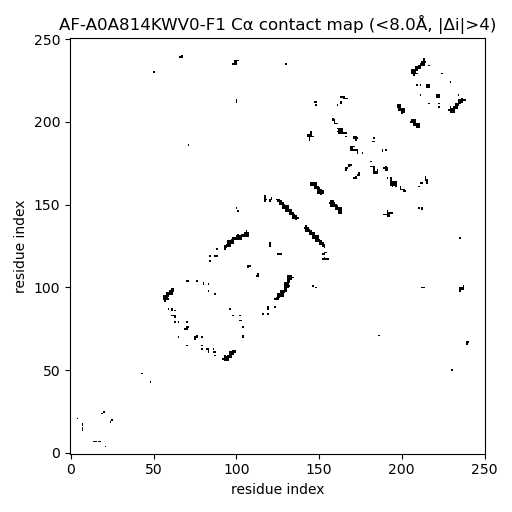39 -6.201 13.909 1.00 84.19 231 ASP A C 1
ATOM 1882 O O . ASP A 1 231 ? -2.951 -6.411 13.865 1.00 84.19 231 ASP A O 1
ATOM 1886 N N . LEU A 1 232 ? -0.997 -6.118 12.795 1.00 86.81 232 LEU A N 1
ATOM 1887 C CA . LEU A 1 232 ? -1.571 -6.140 11.447 1.00 86.81 232 LEU A CA 1
ATOM 1888 C C . LEU A 1 232 ? -0.642 -6.800 10.419 1.00 86.81 232 LEU A C 1
ATOM 1890 O O . LEU A 1 232 ? 0.564 -6.568 10.411 1.00 86.81 232 LEU A O 1
ATOM 1894 N N . ILE A 1 233 ? -1.223 -7.559 9.489 1.00 92.00 233 ILE A N 1
ATOM 1895 C CA . ILE A 1 233 ? -0.572 -7.960 8.235 1.00 92.00 233 ILE A CA 1
ATOM 1896 C C . ILE A 1 233 ? -1.226 -7.168 7.105 1.00 92.00 233 ILE A C 1
ATOM 1898 O O . ILE A 1 233 ? -2.447 -7.211 6.959 1.00 92.00 233 ILE A O 1
ATOM 1902 N N . ILE A 1 234 ? -0.427 -6.473 6.295 1.00 93.69 234 ILE A N 1
ATOM 1903 C CA . ILE A 1 234 ? -0.906 -5.776 5.096 1.00 93.69 234 ILE A CA 1
ATOM 1904 C C . ILE A 1 234 ? -0.242 -6.415 3.887 1.00 93.69 234 ILE A C 1
ATOM 1906 O O . ILE A 1 234 ? 0.973 -6.338 3.757 1.00 93.69 234 ILE A O 1
ATOM 1910 N N . ASN A 1 235 ? -1.037 -6.998 2.992 1.00 95.75 235 ASN A N 1
ATOM 1911 C CA . ASN A 1 235 ? -0.565 -7.462 1.693 1.00 95.75 235 ASN A CA 1
ATOM 1912 C C . ASN A 1 235 ? -1.175 -6.608 0.581 1.00 95.75 235 ASN A C 1
ATOM 1914 O O . ASN A 1 235 ? -2.394 -6.616 0.407 1.00 95.75 235 ASN A O 1
ATOM 1918 N N . VAL A 1 236 ? -0.339 -5.899 -0.176 1.00 95.44 236 VAL A N 1
ATOM 1919 C CA . VAL A 1 236 ? -0.768 -5.172 -1.380 1.00 95.44 236 VAL A CA 1
ATOM 1920 C C . VAL A 1 236 ? -0.285 -5.914 -2.619 1.00 95.44 236 VAL A C 1
ATOM 1922 O O . VAL A 1 236 ? 0.864 -6.336 -2.674 1.00 95.44 236 VAL A O 1
ATOM 1925 N N . THR A 1 237 ? -1.143 -6.082 -3.623 1.00 92.88 237 THR A N 1
ATOM 1926 C CA . THR A 1 237 ? -0.809 -6.832 -4.847 1.00 92.88 237 THR A CA 1
ATOM 1927 C C . THR A 1 237 ? -1.349 -6.142 -6.096 1.00 92.88 237 THR A C 1
ATOM 1929 O O . THR A 1 237 ? -2.279 -5.335 -6.010 1.00 92.88 237 THR A O 1
ATOM 1932 N N . ASN A 1 238 ? -0.771 -6.462 -7.253 1.00 87.69 238 ASN A N 1
ATOM 1933 C CA . ASN A 1 238 ? -1.316 -6.177 -8.572 1.00 87.69 238 ASN A CA 1
ATOM 1934 C C . ASN A 1 238 ? -1.472 -7.478 -9.378 1.00 87.69 238 ASN A C 1
ATOM 1936 O O . ASN A 1 238 ? -0.598 -7.841 -10.163 1.00 87.69 238 ASN A O 1
ATOM 1940 N N . ASP A 1 239 ? -2.619 -8.141 -9.242 1.00 83.31 239 ASP A N 1
ATOM 1941 C CA . ASP A 1 239 ? -2.869 -9.433 -9.899 1.00 83.31 239 ASP A CA 1
ATOM 1942 C C . ASP A 1 239 ? -3.295 -9.311 -11.372 1.00 83.31 239 ASP A C 1
ATOM 1944 O O . ASP A 1 239 ? -3.546 -10.320 -12.031 1.00 83.31 239 ASP A O 1
ATOM 1948 N N . ALA A 1 240 ? -3.326 -8.097 -11.939 1.00 75.56 240 ALA A N 1
ATOM 1949 C CA . ALA A 1 240 ? -3.675 -7.885 -13.347 1.00 75.56 240 ALA A CA 1
ATOM 1950 C C . ALA A 1 240 ? -2.746 -8.640 -14.324 1.00 75.56 240 ALA A C 1
ATOM 1952 O O . ALA A 1 240 ? -3.125 -8.874 -15.468 1.00 75.56 240 ALA A O 1
ATOM 1953 N N . TRP A 1 241 ? -1.559 -9.063 -13.871 1.00 60.66 241 TRP A N 1
ATOM 1954 C CA . TRP A 1 241 ? -0.624 -9.909 -14.619 1.00 60.66 241 TRP A CA 1
ATOM 1955 C C . TRP A 1 241 ? -1.132 -11.330 -14.913 1.00 60.66 241 TRP A C 1
ATOM 1957 O O . TRP A 1 241 ? -0.617 -11.964 -15.831 1.00 60.66 241 TRP A O 1
ATOM 1967 N N . TYR A 1 242 ? -2.099 -11.844 -14.147 1.00 58.91 242 TYR A N 1
ATOM 1968 C CA . TYR A 1 242 ? -2.563 -13.234 -14.258 1.00 58.91 242 TYR A CA 1
ATOM 1969 C C . TYR A 1 242 ? -3.816 -13.409 -15.138 1.00 58.91 242 TYR A C 1
ATOM 1971 O O . TYR A 1 242 ? -4.207 -14.544 -15.424 1.00 58.91 242 TYR A O 1
ATOM 1979 N N . GLU A 1 243 ? -4.414 -12.306 -15.609 1.00 56.41 243 GLU A N 1
ATOM 1980 C CA . GLU A 1 243 ? -5.660 -12.281 -16.396 1.00 56.41 243 GLU A CA 1
ATOM 1981 C C . GLU A 1 243 ? -6.754 -13.224 -15.823 1.00 56.41 243 GLU A C 1
ATOM 1983 O O . GLU A 1 243 ? -6.813 -13.472 -14.621 1.00 56.41 243 GLU A O 1
ATOM 1988 N N . GLN A 1 244 ? -7.670 -13.739 -16.653 1.00 55.12 244 GLN A N 1
ATOM 1989 C CA . GLN A 1 244 ? -8.694 -14.722 -16.250 1.00 55.12 244 GLN A CA 1
ATOM 1990 C C . GLN A 1 244 ? -8.193 -16.176 -16.292 1.00 55.12 244 GLN A C 1
ATOM 1992 O O . GLN A 1 244 ? -8.982 -17.103 -16.106 1.00 55.12 244 GLN A O 1
ATOM 1997 N N . LEU A 1 245 ? -6.911 -16.405 -16.589 1.00 48.94 245 LEU A N 1
ATOM 1998 C CA . LEU A 1 245 ? -6.428 -17.731 -16.980 1.00 48.94 245 LEU A CA 1
ATOM 1999 C C . LEU A 1 245 ? -6.426 -18.736 -15.823 1.00 48.94 245 LEU A C 1
ATOM 2001 O O . LEU A 1 245 ? -6.558 -19.932 -16.077 1.00 48.94 245 LEU A O 1
ATOM 2005 N N . ILE A 1 246 ? -6.346 -18.274 -14.569 1.00 48.00 246 ILE A N 1
ATOM 2006 C CA . ILE A 1 246 ? -6.561 -19.092 -13.368 1.00 48.00 246 ILE A CA 1
ATOM 2007 C C . ILE A 1 246 ? -7.209 -18.202 -12.296 1.00 48.00 246 ILE A C 1
ATOM 2009 O O . ILE A 1 246 ? -6.595 -17.267 -11.796 1.00 48.00 246 ILE A O 1
ATOM 2013 N N . THR A 1 247 ? -8.468 -18.485 -11.963 1.00 39.88 247 THR A N 1
ATOM 2014 C CA . THR A 1 247 ? -9.272 -17.816 -10.924 1.00 39.88 247 THR A CA 1
ATOM 2015 C C . THR A 1 247 ? -8.489 -17.549 -9.636 1.00 39.88 247 THR A C 1
ATOM 2017 O O . THR A 1 247 ? -8.050 -18.493 -8.978 1.00 39.88 247 THR A O 1
ATOM 2020 N N . VAL A 1 248 ? -8.441 -16.284 -9.207 1.00 47.47 248 VAL A N 1
ATOM 2021 C CA . VAL A 1 248 ? -8.064 -15.855 -7.844 1.00 47.47 248 VAL A CA 1
ATOM 2022 C C . VAL A 1 248 ? -9.231 -16.156 -6.876 1.00 47.47 248 VAL A C 1
ATOM 2024 O O . VAL A 1 248 ? -9.678 -15.302 -6.132 1.00 47.47 248 VAL A O 1
ATOM 2027 N N . TYR A 1 249 ? -9.715 -17.404 -6.892 1.00 39.22 249 TYR A N 1
ATOM 2028 C CA . TYR A 1 249 ? -10.994 -17.931 -6.371 1.00 39.22 249 TYR A CA 1
ATOM 2029 C C . TYR A 1 249 ? -12.223 -17.754 -7.295 1.00 39.22 249 TYR A C 1
ATOM 2031 O O . TYR A 1 249 ? -12.429 -16.678 -7.855 1.00 39.22 249 TYR A O 1
ATOM 2039 N N . PRO A 1 250 ? -13.041 -18.815 -7.492 1.00 31.58 250 PRO A N 1
ATOM 2040 C CA . PRO A 1 250 ? -14.376 -18.691 -8.080 1.00 31.58 250 PRO A CA 1
ATOM 2041 C C . PRO A 1 250 ? -15.346 -17.986 -7.101 1.00 31.58 250 PRO A C 1
ATOM 2043 O O . PRO A 1 250 ? -15.079 -18.000 -5.898 1.00 31.58 250 PRO A O 1
ATOM 2046 N N . PRO A 1 251 ? -16.427 -17.359 -7.613 1.00 41.69 251 PRO A N 1
ATOM 2047 C CA . PRO A 1 251 ? -17.388 -16.570 -6.831 1.00 41.69 251 PRO A CA 1
ATOM 2048 C C . PRO A 1 251 ? -18.133 -17.361 -5.750 1.00 41.69 251 PRO A C 1
ATOM 2050 O O . PRO A 1 251 ? -18.308 -18.591 -5.916 1.00 41.69 251 PRO A O 1
#

Mean predicted aligned error: 13.37 Å